Protein AF-A0A249PN76-F1 (afdb_monomer_lite)

Organism: NCBI:txid716928

InterPro domains:
  IPR006638 Elp3/MiaA/NifB-like, radical SAM core domain [SM00729] (1-178)
  IPR007197 Radical SAM [PF04055] (8-128)
  IPR007197 Radical SAM [PS51918] (1-186)
  IPR023404 Radical SAM, alpha/beta horseshoe [G3DSA:3.80.30.20] (16-183)
  IPR034505 Anaerobic coproporphyrinogen-III oxidase [PTHR13932] (6-176)
  IPR058240 Radical SAM superfamily [SSF102114] (9-191)

Radius of gyration: 18.2 Å; chains: 1; bounding box: 42×32×56 Å

Structure (mmCIF, N/CA/C/O backbone):
data_AF-A0A249PN76-F1
#
_entry.id   AF-A0A249PN76-F1
#
loop_
_atom_site.group_PDB
_atom_site.id
_atom_site.type_symbol
_atom_site.label_atom_id
_atom_site.label_alt_id
_atom_site.label_comp_id
_atom_site.label_asym_id
_atom_site.label_entity_id
_atom_site.label_seq_id
_atom_site.pdbx_PDB_ins_code
_atom_site.Cartn_x
_atom_site.Cartn_y
_atom_site.Cartn_z
_atom_site.occupancy
_atom_site.B_iso_or_equiv
_atom_site.auth_seq_id
_atom_site.auth_comp_id
_atom_site.auth_asym_id
_atom_site.auth_atom_id
_atom_site.pdbx_PDB_model_num
ATOM 1 N N . MET A 1 1 ? -2.459 -4.929 29.821 1.00 73.31 1 MET A N 1
ATOM 2 C CA . MET A 1 1 ? -2.558 -3.842 28.816 1.00 73.31 1 MET A CA 1
ATOM 3 C C . MET A 1 1 ? -2.358 -2.500 29.501 1.00 73.31 1 MET A C 1
ATOM 5 O O . MET A 1 1 ? -2.777 -2.380 30.644 1.00 73.31 1 MET A O 1
ATOM 9 N N . VAL A 1 2 ? -1.776 -1.503 28.820 1.00 83.81 2 VAL A N 1
ATOM 10 C CA . VAL A 1 2 ? -1.606 -0.135 29.366 1.00 83.81 2 VAL A CA 1
ATOM 11 C C . VAL A 1 2 ? -2.945 0.474 29.790 1.00 83.81 2 VAL A C 1
ATOM 13 O O . VAL A 1 2 ? -3.029 1.073 30.853 1.00 83.81 2 VAL A O 1
ATOM 16 N N . ALA A 1 3 ? -4.011 0.228 29.024 1.00 86.50 3 ALA A N 1
ATOM 17 C CA . ALA A 1 3 ? -5.369 0.652 29.363 1.00 86.50 3 ALA A CA 1
ATOM 18 C C . ALA A 1 3 ? -5.837 0.199 30.760 1.00 86.50 3 ALA A C 1
ATOM 20 O O . ALA A 1 3 ? -6.487 0.961 31.460 1.00 86.50 3 ALA A O 1
ATOM 21 N N . ALA A 1 4 ? -5.456 -1.008 31.196 1.00 87.62 4 ALA A N 1
ATOM 22 C CA . ALA A 1 4 ? -5.834 -1.536 32.510 1.00 87.62 4 ALA A CA 1
ATOM 23 C C . ALA A 1 4 ? -5.085 -0.865 33.677 1.00 87.62 4 ALA A C 1
ATOM 25 O O . ALA A 1 4 ? -5.449 -1.060 34.829 1.00 87.62 4 ALA A O 1
ATOM 26 N N . GLN A 1 5 ? -4.020 -0.115 33.380 1.00 90.19 5 GLN A N 1
ATOM 27 C CA . GLN A 1 5 ? -3.245 0.650 34.360 1.00 90.19 5 GLN A CA 1
ATOM 28 C C . GLN A 1 5 ? -3.686 2.121 34.412 1.00 90.19 5 GLN A C 1
ATOM 30 O O . GLN A 1 5 ? -3.197 2.881 35.244 1.00 90.19 5 GLN A O 1
ATOM 35 N N . ALA A 1 6 ? -4.580 2.543 33.512 1.00 87.06 6 ALA A N 1
ATOM 36 C CA . ALA A 1 6 ? -5.069 3.909 33.465 1.00 87.06 6 ALA A CA 1
ATOM 37 C C . ALA A 1 6 ? -6.282 4.072 34.403 1.00 87.06 6 ALA A C 1
ATOM 39 O O . ALA A 1 6 ? -7.205 3.261 34.350 1.00 87.06 6 ALA A O 1
ATOM 40 N N . PRO A 1 7 ? -6.335 5.137 35.224 1.00 85.19 7 PRO A N 1
ATOM 41 C CA . PRO A 1 7 ? -7.462 5.392 36.129 1.00 85.19 7 PRO A CA 1
ATOM 42 C C . PRO A 1 7 ? -8.755 5.787 35.395 1.00 85.19 7 PRO A C 1
ATOM 44 O O . PRO A 1 7 ? -9.827 5.802 35.991 1.00 85.19 7 PRO A O 1
ATOM 47 N N . GLN A 1 8 ? -8.661 6.116 34.106 1.00 85.88 8 GLN A N 1
ATOM 48 C CA . GLN A 1 8 ? -9.777 6.466 33.233 1.00 85.88 8 GLN A CA 1
ATOM 49 C C . GLN A 1 8 ? -9.523 5.937 31.819 1.00 85.88 8 GLN A C 1
ATOM 51 O O . GLN A 1 8 ? -8.370 5.736 31.426 1.00 85.88 8 GLN A O 1
ATOM 56 N N . ALA A 1 9 ? -10.594 5.748 31.044 1.00 83.50 9 ALA A N 1
ATOM 57 C CA . ALA A 1 9 ? -10.490 5.303 29.658 1.00 83.50 9 ALA A CA 1
ATOM 58 C C . ALA A 1 9 ? -9.636 6.284 28.841 1.00 83.50 9 ALA A C 1
ATOM 60 O O . ALA A 1 9 ? -9.916 7.483 28.784 1.00 83.50 9 ALA A O 1
ATOM 61 N N . LEU A 1 10 ? -8.589 5.765 28.202 1.00 89.19 10 LEU A N 1
ATOM 62 C CA . LEU A 1 10 ? -7.685 6.576 27.397 1.00 89.19 10 LEU A CA 1
ATOM 63 C C . LEU A 1 10 ? -8.370 6.934 26.066 1.00 89.19 10 LEU A C 1
ATOM 65 O O . LEU A 1 10 ? -8.811 6.022 25.355 1.00 89.19 10 LEU A O 1
ATOM 69 N N . PRO A 1 11 ? -8.482 8.227 25.716 1.00 89.88 11 PRO A N 1
ATOM 70 C CA . PRO A 1 11 ? -9.068 8.636 24.449 1.00 89.88 11 PRO A CA 1
ATOM 71 C C . PRO A 1 11 ? -8.151 8.245 23.289 1.00 89.88 11 PRO A C 1
ATOM 73 O O . PRO A 1 11 ? -6.953 8.526 23.309 1.00 89.88 11 PRO A O 1
ATOM 76 N N . VAL A 1 12 ? -8.733 7.635 22.259 1.00 90.44 12 VAL A N 1
ATOM 77 C CA . VAL A 1 12 ? -8.048 7.300 21.007 1.00 90.44 12 VAL A CA 1
ATOM 78 C C . VAL A 1 12 ? -8.784 7.981 19.863 1.00 90.44 12 VAL A C 1
ATOM 80 O O . VAL A 1 12 ? -9.966 7.723 19.615 1.00 90.44 12 VAL A O 1
ATOM 83 N N . SER A 1 13 ? -8.086 8.889 19.178 1.00 89.19 13 SER A N 1
ATOM 84 C CA . SER A 1 13 ? -8.628 9.572 18.005 1.00 89.19 13 SER A CA 1
ATOM 85 C C . SER A 1 13 ? -8.569 8.671 16.777 1.00 89.19 13 SER A C 1
ATOM 87 O O . SER A 1 13 ? -9.588 8.479 16.118 1.00 89.19 13 SER A O 1
ATOM 89 N N . ASP A 1 14 ? -7.408 8.072 16.514 1.00 90.69 14 ASP A N 1
ATOM 90 C CA . ASP A 1 14 ? -7.139 7.372 15.265 1.00 90.69 14 ASP A CA 1
ATOM 91 C C . ASP A 1 14 ? -6.434 6.040 15.515 1.00 90.69 14 ASP A C 1
ATOM 93 O O . ASP A 1 14 ? -5.497 5.946 16.312 1.00 90.69 14 ASP A O 1
ATOM 97 N N . VAL A 1 15 ? -6.867 5.014 14.791 1.00 92.50 15 VAL A N 1
ATOM 98 C CA . VAL A 1 15 ? -6.254 3.687 14.779 1.00 92.50 15 VAL A CA 1
ATOM 99 C C . VAL A 1 15 ? -5.801 3.381 13.364 1.00 92.50 15 VAL A C 1
ATOM 101 O O . VAL A 1 15 ? -6.576 3.495 12.419 1.00 92.50 15 VAL A O 1
ATOM 104 N N . HIS A 1 16 ? -4.540 2.984 13.226 1.00 92.88 16 HIS A N 1
ATOM 105 C CA . HIS A 1 16 ? -3.949 2.623 11.946 1.00 92.88 16 HIS A CA 1
ATOM 106 C C . HIS A 1 16 ? -3.409 1.201 12.031 1.00 92.88 16 HIS A C 1
ATOM 108 O O . HIS A 1 16 ? -2.515 0.914 12.829 1.00 92.88 16 HIS A O 1
ATOM 114 N N . PHE A 1 17 ? -3.944 0.321 11.195 1.00 94.06 17 PHE A N 1
ATOM 115 C CA . PHE A 1 17 ? -3.409 -1.013 10.974 1.00 94.06 17 PHE A CA 1
ATOM 116 C C . PHE A 1 17 ? -2.533 -0.971 9.720 1.00 94.06 17 PHE A C 1
ATOM 118 O O . PHE A 1 17 ? -3.060 -0.847 8.616 1.00 94.06 17 PHE A O 1
ATOM 125 N N . GLY A 1 18 ? -1.209 -1.061 9.884 1.00 87.88 18 GLY A N 1
ATOM 126 C CA . GLY A 1 18 ? -0.256 -0.971 8.772 1.00 87.88 18 GLY A CA 1
ATOM 127 C C . GLY A 1 18 ? 1.074 -1.695 9.003 1.00 87.88 18 GLY A C 1
ATOM 128 O O . GLY A 1 18 ? 1.245 -2.404 9.997 1.00 87.88 18 GLY A O 1
ATOM 129 N N . GLY A 1 19 ? 2.014 -1.517 8.069 1.00 73.94 19 GLY A N 1
ATOM 130 C CA . GLY A 1 19 ? 3.400 -2.009 8.101 1.00 73.94 19 GLY A CA 1
ATOM 131 C C . GLY A 1 19 ? 3.648 -3.325 7.348 1.00 73.94 19 GLY A C 1
ATOM 132 O O . GLY A 1 19 ? 4.751 -3.542 6.850 1.00 73.94 19 GLY A O 1
ATOM 133 N N . GLY A 1 20 ? 2.637 -4.189 7.238 1.00 71.75 20 GLY A N 1
ATOM 134 C CA . GLY A 1 20 ? 2.674 -5.465 6.511 1.00 71.75 20 GLY A CA 1
ATOM 135 C C . GLY A 1 20 ? 1.360 -5.701 5.768 1.00 71.75 20 GLY A C 1
ATOM 136 O O . GLY A 1 20 ? 0.871 -4.815 5.080 1.00 71.75 20 GLY A O 1
ATOM 137 N N . THR A 1 21 ? 0.746 -6.872 5.945 1.00 84.44 21 THR A N 1
ATOM 138 C CA . THR A 1 21 ? -0.621 -7.130 5.467 1.00 84.44 21 THR A CA 1
ATOM 139 C C . THR A 1 21 ? -1.539 -7.370 6.663 1.00 84.44 21 THR A C 1
ATOM 141 O O . THR A 1 21 ? -1.761 -8.523 7.024 1.00 84.44 21 THR A O 1
ATOM 144 N N . PRO A 1 22 ? -2.079 -6.318 7.315 1.00 89.69 22 PRO A N 1
ATOM 145 C CA . PRO A 1 22 ? -3.018 -6.485 8.429 1.00 89.69 22 PRO A CA 1
ATOM 146 C C . PRO A 1 22 ? -4.206 -7.381 8.078 1.00 89.69 22 PRO A C 1
ATOM 148 O O . PRO A 1 22 ? -4.705 -8.121 8.914 1.00 89.69 22 PRO A O 1
ATOM 151 N N . THR A 1 23 ? -4.609 -7.354 6.811 1.00 91.44 23 THR A N 1
ATOM 152 C CA . THR A 1 23 ? -5.701 -8.149 6.245 1.00 91.44 23 THR A CA 1
ATOM 153 C C . THR A 1 23 ? -5.364 -9.626 6.000 1.00 91.44 23 THR A C 1
ATOM 155 O O . THR A 1 23 ? -6.175 -10.328 5.408 1.00 91.44 23 THR A O 1
ATOM 158 N N . ILE A 1 24 ? -4.201 -10.121 6.446 1.00 91.88 24 ILE A N 1
ATOM 159 C CA . ILE A 1 24 ? -3.845 -11.550 6.370 1.00 91.88 24 ILE A CA 1
ATOM 160 C C . ILE A 1 24 ? -4.476 -12.378 7.495 1.00 91.88 24 ILE A C 1
ATOM 162 O O . ILE A 1 24 ? -4.579 -13.598 7.379 1.00 91.88 24 ILE A O 1
ATOM 166 N N . ILE A 1 25 ? -4.852 -11.731 8.602 1.00 94.56 25 ILE A N 1
ATOM 167 C CA . ILE A 1 25 ? -5.531 -12.410 9.707 1.00 94.56 25 ILE A CA 1
ATOM 168 C C . ILE A 1 25 ? -6.934 -12.829 9.274 1.00 94.56 25 ILE A C 1
ATOM 170 O O . ILE A 1 25 ? -7.457 -12.338 8.273 1.00 94.56 25 ILE A O 1
ATOM 174 N N . LYS A 1 26 ? -7.565 -13.733 10.022 1.00 97.25 26 LYS A N 1
ATOM 175 C CA . LYS A 1 26 ? -8.928 -14.142 9.689 1.00 97.25 26 LYS A CA 1
ATOM 176 C C . LYS A 1 26 ? -9.925 -13.013 9.986 1.00 97.25 26 LYS A C 1
ATOM 178 O O . LYS A 1 26 ? -9.693 -12.242 10.922 1.00 97.25 26 LYS A O 1
ATOM 183 N N . PRO A 1 27 ? -11.035 -12.906 9.235 1.00 98.00 27 PRO A N 1
ATOM 184 C CA . PRO A 1 27 ? -12.062 -11.892 9.478 1.00 98.00 27 PRO A CA 1
ATOM 185 C C . PRO A 1 27 ? -12.563 -11.873 10.933 1.00 98.00 27 PRO A C 1
ATOM 187 O O . PRO A 1 27 ? -12.679 -10.807 11.537 1.00 98.00 27 PRO A O 1
ATOM 190 N N . GLU A 1 28 ? -12.784 -13.044 11.536 1.00 98.06 28 GLU A N 1
ATOM 191 C CA . GLU A 1 28 ? -13.212 -13.181 12.931 1.00 98.06 28 GLU A CA 1
ATOM 192 C C . GLU A 1 28 ? -12.157 -12.693 13.936 1.00 98.06 28 GLU A C 1
ATOM 194 O O . GLU A 1 28 ? -12.507 -12.071 14.941 1.00 98.06 28 GLU A O 1
ATOM 199 N N . ASP A 1 29 ? -10.871 -12.894 13.640 1.00 98.00 29 ASP A N 1
ATOM 200 C CA . ASP A 1 29 ? -9.770 -12.425 14.485 1.00 98.00 29 ASP A CA 1
ATOM 201 C C . ASP A 1 29 ? -9.653 -10.895 14.425 1.00 98.00 29 ASP A C 1
ATOM 203 O O . ASP A 1 29 ? -9.384 -10.248 15.441 1.00 98.00 29 ASP A O 1
ATOM 207 N N . PHE A 1 30 ? -9.898 -10.294 13.253 1.00 97.56 30 PHE A N 1
ATOM 208 C CA . PHE A 1 30 ? -9.933 -8.838 13.102 1.00 97.56 30 PHE A CA 1
ATOM 209 C C . PHE A 1 30 ? -11.060 -8.214 13.932 1.00 97.56 30 PHE A C 1
ATOM 211 O O . PHE A 1 30 ? -10.831 -7.244 14.657 1.00 97.56 30 PHE A O 1
ATOM 218 N N . LEU A 1 31 ? -12.260 -8.797 13.887 1.00 97.69 31 LEU A N 1
ATOM 219 C CA . LEU A 1 31 ? -13.392 -8.344 14.698 1.00 97.69 31 LEU A CA 1
ATOM 220 C C . LEU A 1 31 ? -13.112 -8.496 16.196 1.00 97.69 31 LEU A C 1
ATOM 222 O O . LEU A 1 31 ? -13.297 -7.544 16.955 1.00 97.69 31 LEU A O 1
ATOM 226 N N . ALA A 1 32 ? -12.579 -9.645 16.619 1.00 97.81 32 ALA A N 1
ATOM 227 C CA . ALA A 1 32 ? -12.214 -9.880 18.014 1.00 97.81 32 ALA A CA 1
ATOM 228 C C . ALA A 1 32 ? -11.164 -8.873 18.519 1.00 97.81 32 ALA A C 1
ATOM 230 O O . ALA A 1 32 ? -11.251 -8.389 19.654 1.00 97.81 32 ALA A O 1
ATOM 231 N N . LEU A 1 33 ? -10.189 -8.521 17.675 1.00 95.69 33 LEU A N 1
ATOM 232 C CA . LEU A 1 33 ? -9.196 -7.492 17.973 1.00 95.69 33 LEU A CA 1
ATOM 233 C C . LEU A 1 33 ? -9.844 -6.112 18.122 1.00 95.69 33 LEU A C 1
ATOM 235 O O . LEU A 1 33 ? -9.568 -5.407 19.093 1.00 95.69 33 LEU A O 1
ATOM 239 N N . MET A 1 34 ? -10.729 -5.733 17.203 1.00 95.06 34 MET A N 1
ATOM 240 C CA . MET A 1 34 ? -11.446 -4.459 17.267 1.00 95.06 34 MET A CA 1
ATOM 241 C C . MET A 1 34 ? -12.312 -4.345 18.521 1.00 95.06 34 MET A C 1
ATOM 243 O O . MET A 1 34 ? -12.294 -3.308 19.188 1.00 95.06 34 MET A O 1
ATOM 247 N N . ASP A 1 35 ? -12.992 -5.420 18.906 1.00 94.81 35 ASP A N 1
ATOM 248 C CA . ASP A 1 35 ? -13.765 -5.485 20.144 1.00 94.81 35 ASP A CA 1
ATOM 249 C C . ASP A 1 35 ? -12.885 -5.334 21.386 1.00 94.81 35 ASP A C 1
ATOM 251 O O . ASP A 1 35 ? -13.231 -4.608 22.322 1.00 94.81 35 ASP A O 1
ATOM 255 N N . LEU A 1 36 ? -11.721 -5.990 21.408 1.00 93.56 36 LEU A N 1
ATOM 256 C CA . LEU A 1 36 ? -10.756 -5.838 22.495 1.00 93.56 36 LEU A CA 1
ATOM 257 C C . LEU A 1 36 ? -10.287 -4.386 22.621 1.00 93.56 36 LEU A C 1
ATOM 259 O O . LEU A 1 36 ? -10.218 -3.858 23.736 1.00 93.56 36 LEU A O 1
ATOM 263 N N . LEU A 1 37 ? -9.982 -3.733 21.499 1.00 92.06 37 LEU A N 1
ATOM 264 C CA . LEU A 1 37 ? -9.550 -2.341 21.500 1.00 92.06 37 LEU A CA 1
ATOM 265 C C . LEU A 1 37 ? -10.674 -1.412 21.976 1.00 92.06 37 LEU A C 1
ATOM 267 O O . LEU A 1 37 ? -10.431 -0.594 22.863 1.00 92.06 37 LEU A O 1
ATOM 271 N N . ARG A 1 38 ? -11.905 -1.573 21.478 1.00 90.94 38 ARG A N 1
ATOM 272 C CA . ARG A 1 38 ? -13.069 -0.770 21.900 1.00 90.94 38 ARG A CA 1
ATOM 273 C C . ARG A 1 38 ? -13.398 -0.924 23.385 1.00 90.94 38 ARG A C 1
ATOM 275 O O . ARG A 1 38 ? -13.800 0.044 24.018 1.00 90.94 38 ARG A O 1
ATOM 282 N N . ARG A 1 39 ? -13.192 -2.112 23.967 1.00 90.88 39 ARG A N 1
ATOM 283 C CA . ARG A 1 39 ? -13.333 -2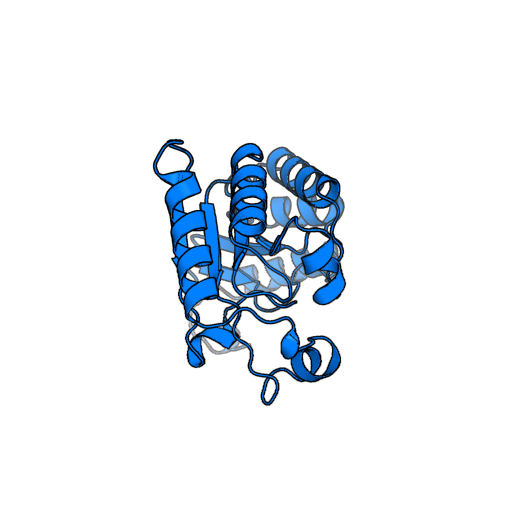.325 25.421 1.00 90.88 39 ARG A CA 1
ATOM 284 C C . ARG A 1 39 ? -12.219 -1.672 26.238 1.00 90.88 39 ARG A C 1
ATOM 286 O O . ARG A 1 39 ? -12.410 -1.399 27.417 1.00 90.88 39 ARG A O 1
ATOM 293 N N . SER A 1 40 ? -11.056 -1.458 25.630 1.00 91.19 40 SER A N 1
ATOM 294 C CA . SER A 1 40 ? -9.859 -0.969 26.318 1.00 91.19 40 SER A CA 1
ATOM 295 C C . SER A 1 40 ? -9.666 0.546 26.202 1.00 91.19 40 SER A C 1
ATOM 297 O O . SER A 1 40 ? -8.988 1.138 27.037 1.00 91.19 40 SER A O 1
ATOM 299 N N . PHE A 1 41 ? -10.229 1.188 25.179 1.00 90.75 41 PHE A N 1
ATOM 300 C CA . PHE A 1 41 ? -9.995 2.600 24.874 1.00 90.75 41 PHE A CA 1
ATOM 301 C C . PHE A 1 41 ? -11.290 3.324 24.497 1.00 90.75 41 PHE A C 1
ATOM 303 O O . PHE A 1 41 ? -12.220 2.727 23.962 1.00 90.75 41 PHE A O 1
ATOM 310 N N . ALA A 1 42 ? -11.335 4.640 24.710 1.00 88.38 42 ALA A N 1
ATOM 311 C CA . ALA A 1 42 ? -12.448 5.477 24.269 1.00 88.38 42 ALA A CA 1
ATOM 312 C C . ALA A 1 42 ? -12.236 5.931 22.809 1.00 88.38 42 ALA A C 1
ATOM 314 O O . ALA A 1 42 ? -11.599 6.956 22.554 1.00 88.38 42 ALA A O 1
ATOM 315 N N . PHE A 1 43 ? -12.760 5.153 21.857 1.00 84.31 43 PHE A N 1
ATOM 316 C CA . PHE A 1 43 ? -12.681 5.398 20.409 1.00 84.31 43 PHE A CA 1
ATOM 317 C C . PHE A 1 43 ? -13.553 6.579 19.986 1.00 84.31 43 PHE A C 1
ATOM 319 O O . PHE A 1 43 ? -14.711 6.652 20.400 1.00 84.31 43 PHE A O 1
ATOM 326 N N . ARG A 1 44 ? -13.040 7.489 19.142 1.00 66.88 44 ARG A N 1
ATOM 327 C CA . ARG A 1 44 ? -13.869 8.611 18.664 1.00 66.88 44 ARG A CA 1
ATOM 328 C C . ARG A 1 44 ? -13.790 9.027 17.199 1.00 66.88 44 ARG A C 1
ATOM 330 O O . ARG A 1 44 ? -14.678 9.794 16.837 1.00 66.88 44 ARG A O 1
ATOM 337 N N . LYS A 1 45 ? -12.814 8.637 16.362 1.00 73.69 45 LYS A N 1
ATOM 338 C CA . LYS A 1 45 ? -12.753 9.249 15.011 1.00 73.69 45 LYS A CA 1
ATOM 339 C C . LYS A 1 45 ? -12.477 8.327 13.828 1.00 73.69 45 LYS A C 1
ATOM 341 O O . LYS A 1 45 ? -13.334 8.266 12.952 1.00 73.69 45 LYS A O 1
ATOM 346 N N . THR A 1 46 ? -11.332 7.656 13.752 1.00 88.75 46 THR A N 1
ATOM 347 C CA . THR A 1 46 ? -10.904 7.086 12.459 1.00 88.75 46 THR A CA 1
ATOM 348 C C . THR A 1 46 ? -10.234 5.732 12.623 1.00 88.75 46 THR A C 1
ATOM 350 O O . THR A 1 46 ? -9.347 5.581 13.462 1.00 88.75 46 THR A O 1
ATOM 353 N N . ILE A 1 47 ? -10.606 4.762 11.788 1.00 93.94 47 ILE A N 1
ATOM 354 C CA . ILE A 1 47 ? -9.900 3.483 11.673 1.00 93.94 47 ILE A CA 1
ATOM 355 C C . ILE A 1 47 ? -9.436 3.344 10.226 1.00 93.94 47 ILE A C 1
ATOM 357 O O . ILE A 1 47 ? -10.251 3.325 9.303 1.00 93.94 47 ILE A O 1
ATOM 361 N N . ALA A 1 48 ? -8.124 3.255 10.038 1.00 94.62 48 ALA A N 1
ATOM 362 C CA . ALA A 1 48 ? -7.490 3.087 8.742 1.00 94.62 48 ALA A CA 1
ATOM 363 C C . ALA A 1 48 ? -6.778 1.733 8.656 1.00 94.62 48 ALA A C 1
ATOM 365 O O . ALA A 1 48 ? -6.102 1.322 9.602 1.00 94.62 48 ALA A O 1
ATOM 366 N N . VAL A 1 49 ? -6.918 1.050 7.519 1.00 96.31 49 VAL A N 1
ATOM 367 C CA . VAL A 1 49 ? -6.343 -0.289 7.307 1.00 96.31 49 VAL A CA 1
ATOM 368 C C . VAL A 1 49 ? -5.599 -0.369 5.972 1.00 96.31 49 VAL A C 1
ATOM 370 O O . VAL A 1 49 ? -6.137 -0.005 4.926 1.00 96.31 49 VAL A O 1
ATOM 373 N N . GLU A 1 50 ? -4.370 -0.882 5.998 1.00 95.88 50 GLU A N 1
ATOM 374 C CA . GLU A 1 50 ? -3.629 -1.282 4.797 1.00 95.88 50 GLU A CA 1
ATOM 375 C C . GLU A 1 50 ? -4.125 -2.639 4.262 1.00 95.88 50 GLU A C 1
ATOM 377 O O . GLU A 1 50 ? -4.316 -3.609 5.005 1.00 95.88 50 GLU A O 1
ATOM 382 N N . ILE A 1 51 ? -4.326 -2.720 2.948 1.00 95.69 51 ILE A N 1
ATOM 383 C CA . ILE A 1 51 ? -4.883 -3.875 2.244 1.00 95.69 51 ILE A CA 1
ATOM 384 C C . ILE A 1 51 ? -3.893 -4.374 1.197 1.00 95.69 51 ILE A C 1
ATOM 386 O O . ILE A 1 51 ? -3.436 -3.616 0.342 1.00 95.69 51 ILE A O 1
ATOM 390 N N . GLU A 1 52 ? -3.634 -5.680 1.224 1.00 94.31 52 GLU A N 1
ATOM 391 C CA . GLU A 1 52 ? -2.966 -6.417 0.152 1.00 94.31 52 GLU A CA 1
ATOM 392 C C . GLU A 1 52 ? -4.022 -6.959 -0.820 1.00 94.31 52 GLU A C 1
ATOM 394 O O . GLU A 1 52 ? -4.722 -7.919 -0.483 1.00 94.31 52 GLU A O 1
ATOM 399 N N . PRO A 1 53 ? -4.161 -6.401 -2.035 1.00 94.31 53 PRO A N 1
ATOM 400 C CA . PRO A 1 53 ? -5.217 -6.823 -2.951 1.00 94.31 53 PRO A CA 1
ATOM 401 C C . PRO A 1 53 ? -5.094 -8.287 -3.386 1.00 94.31 53 PRO A C 1
ATOM 403 O O . PRO A 1 53 ? -6.095 -8.892 -3.765 1.00 94.31 53 PRO A O 1
ATOM 406 N N . ARG A 1 54 ? -3.891 -8.879 -3.349 1.00 93.56 54 ARG A N 1
ATOM 407 C CA . ARG A 1 54 ? -3.675 -10.266 -3.794 1.00 93.56 54 ARG A CA 1
ATOM 408 C C . ARG A 1 54 ? -4.384 -11.302 -2.925 1.00 93.56 54 ARG A C 1
ATOM 410 O O . ARG A 1 54 ? -4.758 -12.351 -3.445 1.00 93.56 54 ARG A O 1
ATOM 417 N N . THR A 1 55 ? -4.547 -11.013 -1.638 1.00 93.25 55 THR A N 1
ATOM 418 C CA . THR A 1 55 ? -5.108 -11.936 -0.638 1.00 93.25 55 THR A CA 1
ATOM 419 C C . THR A 1 55 ? -6.402 -11.419 -0.017 1.00 93.25 55 THR A C 1
ATOM 421 O O . THR A 1 55 ? -6.935 -12.052 0.887 1.00 93.25 55 THR A O 1
ATOM 424 N N . PHE A 1 56 ? -6.906 -10.269 -0.469 1.00 96.25 56 PHE A N 1
ATOM 425 C CA . PHE A 1 56 ? -8.109 -9.660 0.082 1.00 96.25 56 PHE A CA 1
ATOM 426 C C . PHE A 1 56 ? -9.373 -10.384 -0.389 1.00 96.25 56 PHE A C 1
ATOM 428 O O . PHE A 1 56 ? -9.565 -10.601 -1.587 1.00 96.25 56 PHE A O 1
ATOM 435 N N . THR A 1 57 ? -10.248 -10.731 0.554 1.00 96.31 57 THR A N 1
ATOM 436 C CA . THR A 1 57 ? -11.478 -11.486 0.289 1.00 96.31 57 THR A CA 1
ATOM 437 C C . THR A 1 57 ? -12.729 -10.660 0.588 1.00 96.31 57 THR A C 1
ATOM 439 O O . THR A 1 57 ? -12.666 -9.609 1.233 1.00 96.31 57 THR A O 1
ATOM 442 N N . ALA A 1 58 ? -13.885 -11.127 0.111 1.00 97.00 58 ALA A N 1
ATOM 443 C CA . ALA A 1 58 ? -15.167 -10.483 0.393 1.00 97.00 58 ALA A CA 1
ATOM 444 C C . ALA A 1 58 ? -15.537 -10.566 1.884 1.00 97.00 58 ALA A C 1
ATOM 446 O O . ALA A 1 58 ? -16.057 -9.599 2.432 1.00 97.00 58 ALA A O 1
ATOM 447 N N . GLU A 1 59 ? -15.206 -11.673 2.548 1.00 97.88 59 GLU A N 1
ATOM 448 C CA . GLU A 1 59 ? -15.439 -11.890 3.979 1.00 97.88 59 GLU A CA 1
ATOM 449 C C . GLU A 1 59 ? -14.608 -10.919 4.821 1.00 97.88 59 GLU A C 1
ATOM 451 O O . GLU A 1 59 ? -15.109 -10.335 5.781 1.00 97.88 59 GLU A O 1
ATOM 456 N N . MET A 1 60 ? -13.347 -10.681 4.433 1.00 97.94 60 MET A N 1
ATOM 457 C CA . MET A 1 60 ? -12.539 -9.653 5.085 1.00 97.94 60 MET A CA 1
ATOM 458 C C . MET A 1 60 ? -13.149 -8.263 4.867 1.00 97.94 60 MET A C 1
ATOM 460 O O . MET A 1 60 ? -13.222 -7.489 5.814 1.00 97.94 60 MET A O 1
ATOM 464 N N . ALA A 1 61 ? -13.649 -7.942 3.667 1.00 97.94 61 ALA A N 1
ATOM 465 C CA . ALA A 1 61 ? -14.333 -6.667 3.431 1.00 97.94 61 ALA A CA 1
ATOM 466 C C . ALA A 1 61 ? -15.550 -6.473 4.354 1.00 97.94 61 ALA A C 1
ATOM 468 O O . ALA A 1 61 ? -15.733 -5.389 4.906 1.00 97.94 61 ALA A O 1
ATOM 469 N N . GLU A 1 62 ? -16.345 -7.521 4.568 1.00 98.12 62 GLU A N 1
ATOM 470 C CA . GLU A 1 62 ? -17.488 -7.494 5.487 1.00 98.12 62 GLU A CA 1
ATOM 471 C C . GLU A 1 62 ? -17.055 -7.282 6.940 1.00 98.12 62 GLU A C 1
ATOM 473 O O . GLU A 1 62 ? -17.653 -6.460 7.635 1.00 98.12 62 GLU A O 1
ATOM 478 N N . ALA A 1 63 ? -15.966 -7.921 7.377 1.00 98.06 63 ALA A N 1
ATOM 479 C CA . ALA A 1 63 ? -15.385 -7.661 8.691 1.00 98.06 63 ALA A CA 1
ATOM 480 C C . ALA A 1 63 ? -14.883 -6.216 8.840 1.00 98.06 63 ALA A C 1
ATOM 482 O O . ALA A 1 63 ? -15.120 -5.600 9.878 1.00 98.06 63 ALA A O 1
ATOM 483 N N . LEU A 1 64 ? -14.247 -5.634 7.815 1.00 97.62 64 LEU A N 1
ATOM 484 C CA . LEU A 1 64 ? -13.848 -4.220 7.844 1.00 97.62 64 LEU A CA 1
ATOM 485 C C . LEU A 1 64 ? -15.070 -3.293 7.963 1.00 97.62 64 LEU A C 1
ATOM 487 O O . LEU A 1 64 ? -15.031 -2.326 8.725 1.00 97.62 64 LEU A O 1
ATOM 491 N N . GLY A 1 65 ? -16.159 -3.602 7.253 1.00 96.88 65 GLY A N 1
ATOM 492 C CA . GLY A 1 65 ? -17.422 -2.868 7.351 1.00 96.88 65 GLY A CA 1
ATOM 493 C C . GLY A 1 65 ? -18.046 -2.953 8.745 1.00 96.88 65 GLY A C 1
ATOM 494 O O . GLY A 1 65 ? -18.357 -1.926 9.343 1.00 96.88 65 GLY A O 1
ATOM 495 N N . ALA A 1 66 ? -18.158 -4.160 9.307 1.00 96.31 66 ALA A N 1
ATOM 496 C CA . ALA A 1 66 ? -18.678 -4.380 10.661 1.00 96.31 66 ALA A CA 1
ATOM 497 C C . ALA A 1 66 ? -17.791 -3.749 11.750 1.00 96.31 66 ALA A C 1
ATOM 499 O O . ALA A 1 66 ? -18.274 -3.329 12.800 1.00 96.31 66 ALA A O 1
ATOM 500 N N . ALA A 1 67 ? -16.491 -3.635 11.490 1.00 95.00 67 ALA A N 1
ATOM 501 C CA . ALA A 1 67 ? -15.553 -2.924 12.343 1.00 95.00 67 ALA A CA 1
ATOM 502 C C . ALA A 1 67 ? -15.599 -1.396 12.187 1.00 95.00 67 ALA A C 1
ATOM 504 O O . ALA A 1 67 ? -14.856 -0.721 12.899 1.00 95.00 67 ALA A O 1
ATOM 505 N N . GLU A 1 68 ? -16.456 -0.845 11.324 1.00 94.25 68 GLU A N 1
ATOM 506 C CA . GLU A 1 68 ? -16.574 0.595 11.051 1.00 94.25 68 GLU A CA 1
ATOM 507 C C . GLU A 1 68 ? -15.256 1.220 10.562 1.00 94.25 68 GLU A C 1
ATOM 509 O O . GLU A 1 68 ? -14.910 2.355 10.903 1.00 94.25 68 GLU A O 1
ATOM 514 N N . VAL A 1 69 ? -14.490 0.472 9.760 1.00 95.62 69 VAL A N 1
ATOM 515 C CA . VAL A 1 69 ? -13.288 1.002 9.108 1.00 95.62 69 VAL A CA 1
ATOM 516 C C . VAL A 1 69 ? -13.686 2.160 8.200 1.00 95.62 69 VAL A C 1
ATOM 518 O O . VAL A 1 69 ? -14.565 2.033 7.353 1.00 95.62 69 VAL A O 1
ATOM 521 N N . SER A 1 70 ? -13.037 3.308 8.372 1.00 93.31 70 SER A N 1
ATOM 522 C CA . SER A 1 70 ? -13.416 4.545 7.688 1.00 93.31 70 SER A CA 1
ATOM 523 C C . SER A 1 70 ? -12.618 4.789 6.411 1.00 93.31 70 SER A C 1
ATOM 525 O O . SER A 1 70 ? -13.116 5.443 5.492 1.00 93.31 70 SER A O 1
ATOM 527 N N . HIS A 1 71 ? -11.378 4.295 6.349 1.00 92.94 71 HIS A N 1
ATOM 528 C CA . HIS A 1 71 ? -10.478 4.476 5.210 1.00 92.94 71 HIS A CA 1
ATOM 529 C C . HIS A 1 71 ? -9.599 3.254 5.016 1.00 92.94 71 HIS A C 1
ATOM 531 O O . HIS A 1 71 ? -9.213 2.585 5.973 1.00 92.94 71 HIS A O 1
ATOM 537 N N . VAL A 1 72 ? -9.203 3.012 3.775 1.00 96.00 72 VAL A N 1
ATOM 538 C CA . VAL A 1 72 ? -8.278 1.925 3.452 1.00 96.00 72 VAL A CA 1
ATOM 539 C C . VAL A 1 72 ? -7.202 2.391 2.487 1.00 96.00 72 VAL A C 1
ATOM 541 O O . VAL A 1 72 ? -7.437 3.298 1.688 1.00 96.00 72 VAL A O 1
ATOM 544 N N . SER A 1 73 ? -6.029 1.765 2.552 1.00 95.44 73 SER A N 1
ATOM 545 C CA . SER A 1 73 ? -4.951 1.963 1.580 1.00 95.44 73 SER A CA 1
ATOM 546 C C . SER A 1 73 ? -4.615 0.647 0.899 1.00 95.44 73 SER A C 1
ATOM 548 O O . SER A 1 73 ? -4.264 -0.317 1.571 1.00 95.44 73 SER A O 1
ATOM 550 N N . LEU A 1 74 ? -4.758 0.576 -0.422 1.00 95.62 74 LEU A N 1
ATOM 551 C CA . LEU A 1 74 ? -4.426 -0.615 -1.198 1.00 95.62 74 LEU A CA 1
ATOM 552 C C . LEU A 1 74 ? -2.978 -0.532 -1.666 1.00 95.62 74 LEU A C 1
ATOM 554 O O . LEU A 1 74 ? -2.612 0.353 -2.448 1.00 95.62 74 LEU A O 1
ATOM 558 N N . GLY A 1 75 ? -2.195 -1.527 -1.262 1.00 94.56 75 GLY A N 1
ATOM 559 C CA . GLY A 1 75 ? -0.856 -1.753 -1.773 1.00 94.56 75 GLY A CA 1
ATOM 560 C C . GLY A 1 75 ? -0.892 -2.240 -3.224 1.00 94.56 75 GLY A C 1
ATOM 561 O O . GLY A 1 75 ? -0.898 -3.442 -3.486 1.00 94.56 75 GLY A O 1
ATOM 562 N N . VAL A 1 76 ? -0.881 -1.313 -4.184 1.00 94.81 76 VAL A N 1
ATOM 563 C CA . VAL A 1 76 ? -0.808 -1.636 -5.618 1.00 94.81 76 VAL A CA 1
ATOM 564 C C . VAL A 1 76 ? 0.635 -1.713 -6.119 1.00 94.81 76 VAL A C 1
ATOM 566 O O . VAL A 1 76 ? 0.984 -2.648 -6.835 1.00 94.81 76 VAL A O 1
ATOM 569 N N . GLN A 1 77 ? 1.471 -0.747 -5.737 1.00 95.00 77 GLN A N 1
ATOM 570 C CA . GLN A 1 77 ? 2.887 -0.564 -6.086 1.00 95.00 77 GLN A CA 1
ATOM 571 C C . GLN A 1 77 ? 3.115 -0.279 -7.572 1.00 95.00 77 GLN A C 1
ATOM 573 O O . GLN A 1 77 ? 3.586 0.802 -7.918 1.00 95.00 77 GLN A O 1
ATOM 578 N N . SER A 1 78 ? 2.769 -1.217 -8.450 1.00 96.31 78 SER A N 1
ATOM 579 C CA . SER A 1 78 ? 2.895 -1.095 -9.901 1.00 96.31 78 SER A CA 1
ATOM 580 C C . SER A 1 78 ? 1.899 -2.014 -10.606 1.00 96.31 78 SER A C 1
ATOM 582 O O . SER A 1 78 ? 1.621 -3.121 -10.143 1.00 96.31 78 SER A O 1
ATOM 584 N N . PHE A 1 79 ? 1.387 -1.580 -11.759 1.00 96.81 79 PHE A N 1
ATOM 585 C CA . PHE A 1 79 ? 0.616 -2.438 -12.665 1.00 96.81 79 PHE A CA 1
ATOM 586 C C . PHE A 1 79 ? 1.472 -3.034 -13.794 1.00 96.81 79 PHE A C 1
ATOM 588 O O . PHE A 1 79 ? 0.952 -3.814 -14.588 1.00 96.81 79 PHE A O 1
ATOM 595 N N . ASP A 1 80 ? 2.759 -2.681 -13.873 1.00 97.50 80 ASP A N 1
ATOM 596 C CA . ASP A 1 80 ? 3.689 -3.196 -14.879 1.00 97.50 80 ASP A CA 1
ATOM 597 C C . ASP A 1 80 ? 4.078 -4.656 -14.565 1.00 97.50 80 ASP A C 1
ATOM 599 O O . ASP A 1 80 ? 4.716 -4.908 -13.535 1.00 97.50 80 ASP A O 1
ATOM 603 N N . PRO A 1 81 ? 3.741 -5.631 -15.433 1.00 96.88 81 PRO A N 1
ATOM 604 C CA . PRO A 1 81 ? 4.057 -7.040 -15.208 1.00 96.88 81 PRO A CA 1
ATOM 605 C C . PRO A 1 81 ? 5.557 -7.337 -15.073 1.00 96.88 81 PRO A C 1
ATOM 607 O O . PRO A 1 81 ? 5.922 -8.270 -14.356 1.00 96.88 81 PRO A O 1
ATOM 610 N N . ILE A 1 82 ? 6.428 -6.568 -15.738 1.00 97.38 82 ILE A N 1
ATOM 611 C CA . ILE A 1 82 ? 7.886 -6.752 -15.666 1.00 97.38 82 ILE A CA 1
ATOM 612 C C . ILE A 1 82 ? 8.367 -6.370 -14.266 1.00 97.38 82 ILE A C 1
ATOM 614 O O . ILE A 1 82 ? 9.033 -7.164 -13.599 1.00 97.38 82 ILE A O 1
ATOM 618 N N . VAL A 1 83 ? 7.945 -5.199 -13.785 1.00 97.06 83 VAL A N 1
ATOM 619 C CA . VAL A 1 83 ? 8.256 -4.707 -12.435 1.00 97.06 83 VAL A CA 1
ATOM 620 C C . VAL A 1 83 ? 7.680 -5.643 -11.369 1.00 97.06 83 VAL A C 1
ATOM 622 O O . VAL A 1 83 ? 8.363 -5.991 -10.405 1.00 97.06 83 VAL A O 1
ATOM 625 N N . GLN A 1 84 ? 6.442 -6.113 -11.544 1.00 96.44 84 GLN A N 1
ATOM 626 C CA . GLN A 1 84 ? 5.816 -7.061 -10.620 1.00 96.44 84 GLN A CA 1
ATOM 627 C C . GLN A 1 84 ? 6.587 -8.381 -10.536 1.00 96.44 84 GLN A C 1
ATOM 629 O O . GLN A 1 84 ? 6.790 -8.908 -9.444 1.00 96.44 84 GLN A O 1
ATOM 634 N N . LYS A 1 85 ? 7.048 -8.915 -11.673 1.00 95.94 85 LYS A N 1
ATOM 635 C CA . LYS A 1 85 ? 7.865 -10.133 -11.695 1.00 95.94 85 LYS A CA 1
ATOM 636 C C . LYS A 1 85 ? 9.206 -9.914 -10.996 1.00 95.94 85 LYS A C 1
ATOM 638 O O . LYS A 1 85 ? 9.592 -10.737 -10.173 1.00 95.94 85 LYS A O 1
ATOM 643 N N . ALA A 1 86 ? 9.877 -8.800 -11.280 1.00 94.75 86 ALA A N 1
ATOM 644 C CA . ALA A 1 86 ? 11.181 -8.469 -10.703 1.00 94.75 86 ALA A CA 1
ATOM 645 C C . ALA A 1 86 ? 11.136 -8.181 -9.194 1.00 94.75 86 ALA A C 1
ATOM 647 O O . ALA A 1 86 ? 12.137 -8.321 -8.504 1.00 94.75 86 ALA A O 1
ATOM 648 N N . THR A 1 87 ? 9.970 -7.808 -8.670 1.00 93.12 87 THR A N 1
ATOM 649 C CA . THR A 1 87 ? 9.743 -7.590 -7.233 1.00 93.12 87 THR A CA 1
ATOM 650 C C . THR A 1 87 ? 9.060 -8.772 -6.543 1.00 93.12 87 THR A C 1
ATOM 652 O O . THR A 1 87 ? 8.721 -8.677 -5.369 1.00 93.12 87 THR A O 1
ATOM 655 N N . ASN A 1 88 ? 8.858 -9.889 -7.254 1.00 92.38 88 ASN A N 1
ATOM 656 C CA . ASN A 1 88 ? 8.137 -11.073 -6.773 1.00 92.38 88 ASN A CA 1
ATOM 657 C C . ASN A 1 88 ? 6.720 -10.760 -6.233 1.00 92.38 88 ASN A C 1
ATOM 659 O O . ASN A 1 88 ? 6.218 -11.386 -5.296 1.00 92.38 88 ASN A O 1
ATOM 663 N N . ARG A 1 89 ? 6.052 -9.782 -6.852 1.00 92.12 89 ARG A N 1
ATOM 664 C CA . ARG A 1 89 ? 4.756 -9.238 -6.436 1.00 92.12 89 ARG A CA 1
ATOM 665 C C . ARG A 1 89 ? 3.751 -9.238 -7.588 1.00 92.12 89 ARG A C 1
ATOM 667 O O . ARG A 1 89 ? 3.219 -8.204 -7.982 1.00 92.12 89 ARG A O 1
ATOM 674 N N . VAL A 1 90 ? 3.474 -10.415 -8.145 1.00 95.00 90 VAL A N 1
ATOM 675 C CA . VAL A 1 90 ? 2.497 -10.549 -9.237 1.00 95.00 90 VAL A CA 1
ATOM 676 C C . VAL A 1 90 ? 1.079 -10.299 -8.718 1.00 95.00 90 VAL A C 1
ATOM 678 O O . VAL A 1 90 ? 0.579 -11.036 -7.868 1.00 95.00 90 VAL A O 1
ATOM 681 N N . GLN A 1 91 ? 0.430 -9.267 -9.253 1.00 93.44 91 GLN A N 1
ATOM 682 C CA . GLN A 1 91 ? -0.930 -8.850 -8.930 1.00 93.44 91 GLN A CA 1
ATOM 683 C C . GLN A 1 91 ? -1.678 -8.504 -10.216 1.00 93.44 91 GLN A C 1
ATOM 685 O O . GLN A 1 91 ? -1.358 -7.544 -10.923 1.00 93.44 91 GLN A O 1
ATOM 690 N N . ARG A 1 92 ? -2.745 -9.248 -10.502 1.00 93.38 92 ARG A N 1
ATOM 691 C CA . ARG A 1 92 ? -3.618 -8.934 -11.634 1.00 93.38 92 ARG A CA 1
ATOM 692 C C . ARG A 1 92 ? -4.438 -7.692 -11.307 1.00 93.38 92 ARG A C 1
ATOM 694 O O . ARG A 1 92 ? -4.998 -7.584 -10.220 1.00 93.38 92 ARG A O 1
ATOM 701 N N . LYS A 1 93 ? -4.619 -6.813 -12.294 1.00 93.69 93 LYS A N 1
ATOM 702 C CA . LYS A 1 93 ? -5.485 -5.625 -12.186 1.00 93.69 93 LYS A CA 1
ATOM 703 C C . LYS A 1 93 ? -6.889 -5.959 -11.649 1.00 93.69 93 LYS A C 1
ATOM 705 O O . LYS A 1 93 ? -7.427 -5.212 -10.840 1.00 93.69 93 LYS A O 1
ATOM 710 N N . ALA A 1 94 ? -7.435 -7.112 -12.046 1.00 94.88 94 ALA A N 1
ATOM 711 C CA . ALA A 1 94 ? -8.736 -7.604 -11.595 1.00 94.88 94 ALA A CA 1
ATOM 712 C C . ALA A 1 94 ? -8.833 -7.802 -10.070 1.00 94.88 94 ALA A C 1
ATOM 714 O O . ALA A 1 94 ? -9.901 -7.586 -9.510 1.00 94.88 94 ALA A O 1
ATOM 715 N N . GLN A 1 95 ? -7.736 -8.154 -9.386 1.00 96.19 95 GLN A N 1
ATOM 716 C CA . GLN A 1 95 ? -7.727 -8.292 -7.923 1.00 96.19 95 GLN A CA 1
ATOM 717 C C . GLN A 1 95 ? -7.924 -6.932 -7.245 1.00 96.19 95 GLN A C 1
ATOM 719 O O . GLN A 1 95 ? -8.726 -6.803 -6.327 1.00 96.19 95 GLN A O 1
ATOM 724 N N . THR A 1 96 ? -7.257 -5.888 -7.749 1.00 96.12 96 THR A N 1
ATOM 725 C CA . THR A 1 96 ? -7.456 -4.512 -7.270 1.00 96.12 96 THR A CA 1
ATOM 726 C C . THR A 1 96 ? -8.883 -4.039 -7.521 1.00 96.12 96 THR A C 1
ATOM 728 O O . THR A 1 96 ? -9.505 -3.479 -6.625 1.00 96.12 96 THR A O 1
ATOM 731 N N . THR A 1 97 ? -9.426 -4.293 -8.716 1.00 95.81 97 THR A N 1
ATOM 732 C CA . THR A 1 97 ? -10.810 -3.934 -9.053 1.00 95.81 97 THR A CA 1
ATOM 733 C C . THR A 1 97 ? -11.815 -4.626 -8.129 1.00 95.81 97 THR A C 1
ATOM 735 O O . THR A 1 97 ? -12.643 -3.943 -7.533 1.00 95.81 97 THR A O 1
ATOM 738 N N . ALA A 1 98 ? -11.685 -5.939 -7.925 1.00 96.50 98 ALA A N 1
ATOM 739 C CA . ALA A 1 98 ? -12.564 -6.699 -7.037 1.00 96.50 98 ALA A CA 1
ATOM 740 C C . ALA A 1 98 ? -12.483 -6.214 -5.579 1.00 96.50 98 ALA A C 1
ATOM 742 O O . ALA A 1 98 ? -13.506 -6.099 -4.904 1.00 96.50 98 ALA A O 1
ATOM 743 N N . ALA A 1 99 ? -11.284 -5.873 -5.091 1.00 96.69 99 ALA A N 1
ATOM 744 C CA . ALA A 1 99 ? -11.115 -5.316 -3.752 1.00 96.69 99 ALA A CA 1
ATOM 745 C C . ALA A 1 99 ? -11.893 -4.001 -3.583 1.00 96.69 99 ALA A C 1
ATOM 747 O O . ALA A 1 99 ? -12.639 -3.849 -2.618 1.00 96.69 99 ALA A O 1
ATOM 748 N N . ILE A 1 100 ? -11.781 -3.078 -4.544 1.00 96.44 100 ILE A N 1
ATOM 749 C CA . ILE A 1 100 ? -12.517 -1.803 -4.53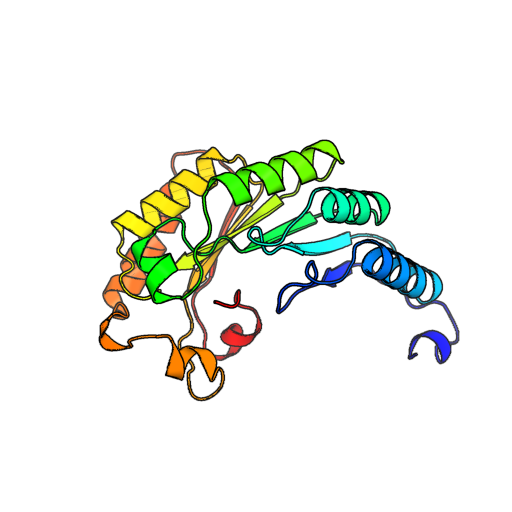3 1.00 96.44 100 ILE A CA 1
ATOM 750 C C . ILE A 1 100 ? -14.026 -2.028 -4.542 1.00 96.44 100 ILE A C 1
ATOM 752 O O . ILE A 1 100 ? -14.747 -1.363 -3.803 1.00 96.44 100 ILE A O 1
ATOM 756 N N . GLU A 1 101 ? -14.515 -2.926 -5.395 1.00 96.31 101 GLU A N 1
ATOM 757 C CA . GLU A 1 101 ? -15.944 -3.227 -5.503 1.00 96.31 101 GLU A CA 1
ATOM 758 C C . GLU A 1 101 ? -16.489 -3.787 -4.188 1.00 96.31 101 GLU A C 1
ATOM 760 O O . GLU A 1 101 ? -17.509 -3.306 -3.694 1.00 96.31 101 GLU A O 1
ATOM 765 N N . ASN A 1 102 ? -15.765 -4.725 -3.573 1.00 96.88 102 ASN A N 1
ATOM 766 C CA . ASN A 1 102 ? -16.115 -5.276 -2.267 1.00 96.88 102 ASN A CA 1
ATOM 767 C C . ASN A 1 102 ? -16.161 -4.203 -1.177 1.00 96.88 102 ASN A C 1
ATOM 769 O O . ASN A 1 102 ? -17.128 -4.157 -0.425 1.00 96.88 102 ASN A O 1
ATOM 773 N N . LEU A 1 103 ? -15.163 -3.318 -1.122 1.00 97.19 103 LEU A N 1
ATOM 774 C CA . LEU A 1 103 ? -15.104 -2.218 -0.154 1.00 97.19 103 LEU A CA 1
ATOM 775 C C . LEU A 1 103 ? -16.247 -1.215 -0.347 1.00 97.19 103 LEU A C 1
ATOM 777 O O . LEU A 1 103 ? -16.921 -0.839 0.610 1.00 97.19 103 LEU A O 1
ATOM 781 N N . ARG A 1 104 ? -16.519 -0.814 -1.593 1.00 95.81 104 ARG A N 1
ATOM 782 C CA . ARG A 1 104 ? -17.607 0.126 -1.897 1.00 95.81 104 ARG A CA 1
ATOM 783 C C . ARG A 1 104 ? -18.978 -0.465 -1.587 1.00 95.81 104 ARG A C 1
ATOM 785 O O . ARG A 1 104 ? -19.839 0.260 -1.098 1.00 95.81 104 ARG A O 1
ATOM 792 N N . ARG A 1 105 ? -19.178 -1.766 -1.829 1.00 95.94 105 ARG A N 1
ATOM 793 C CA . ARG A 1 105 ? -20.426 -2.479 -1.509 1.00 95.94 105 ARG A CA 1
ATOM 794 C C . ARG A 1 105 ? -20.775 -2.399 -0.022 1.00 95.94 105 ARG A C 1
ATOM 796 O O . ARG A 1 105 ? -21.951 -2.309 0.306 1.00 95.94 105 ARG A O 1
ATOM 803 N N . ILE A 1 106 ? -19.773 -2.399 0.856 1.00 95.50 106 ILE A N 1
ATOM 804 C CA . ILE A 1 106 ? -19.958 -2.297 2.313 1.00 95.50 106 ILE A CA 1
ATOM 805 C C . ILE A 1 106 ? -19.862 -0.853 2.836 1.00 95.50 106 ILE A C 1
ATOM 807 O O . ILE A 1 106 ? -19.799 -0.632 4.040 1.00 95.50 106 ILE A O 1
ATOM 811 N N . GLY A 1 107 ? -19.865 0.144 1.942 1.00 93.44 107 GLY A N 1
ATOM 812 C CA . GLY A 1 107 ? -19.906 1.566 2.296 1.00 93.44 107 GLY A CA 1
ATOM 813 C C . GLY A 1 107 ? -18.545 2.230 2.533 1.00 93.44 107 GLY A C 1
ATOM 814 O O . GLY A 1 107 ? -18.504 3.435 2.781 1.00 93.44 107 GLY A O 1
ATOM 815 N N . ILE A 1 108 ? -17.425 1.510 2.398 1.00 95.00 108 ILE A N 1
ATOM 816 C CA . ILE A 1 108 ? -16.087 2.113 2.455 1.00 95.00 108 ILE A CA 1
ATOM 817 C C . ILE A 1 108 ? -15.794 2.756 1.103 1.00 95.00 108 ILE A C 1
ATOM 819 O O . ILE A 1 108 ? -15.382 2.103 0.142 1.00 95.00 108 ILE A O 1
ATOM 823 N N . SER A 1 109 ? -16.021 4.066 1.026 1.00 90.19 109 SER A N 1
ATOM 824 C CA . SER A 1 109 ? -15.735 4.838 -0.181 1.00 90.19 109 SER A CA 1
ATOM 825 C C . SER A 1 109 ? -14.320 5.396 -0.202 1.00 90.19 109 SER A C 1
ATOM 827 O O . SER A 1 109 ? -13.785 5.506 -1.292 1.00 90.19 109 SER A O 1
ATOM 829 N N . ARG A 1 110 ? -13.734 5.711 0.968 1.00 94.31 110 ARG A N 1
ATOM 830 C CA . ARG A 1 110 ? -12.438 6.397 1.120 1.00 94.31 110 ARG A CA 1
ATOM 831 C C . ARG A 1 110 ? -11.270 5.433 0.917 1.00 94.31 110 ARG A C 1
ATOM 833 O O . ARG A 1 110 ? -10.706 4.894 1.872 1.00 94.31 110 ARG A O 1
ATOM 840 N N . ILE A 1 111 ? -10.934 5.214 -0.346 1.00 95.06 111 ILE A N 1
ATOM 841 C CA . ILE A 1 111 ? -9.962 4.229 -0.806 1.00 95.06 111 ILE A CA 1
ATOM 842 C C . ILE A 1 111 ? -8.734 4.959 -1.350 1.00 95.06 111 ILE A C 1
ATOM 844 O O . ILE A 1 111 ? -8.808 5.668 -2.354 1.00 95.06 111 ILE A O 1
ATOM 848 N N . ASN A 1 112 ? -7.588 4.749 -0.713 1.00 94.06 112 ASN A N 1
ATOM 849 C CA . ASN A 1 112 ? -6.292 5.241 -1.164 1.00 94.06 112 ASN A CA 1
ATOM 850 C C . ASN A 1 112 ? -5.544 4.133 -1.899 1.00 94.06 112 ASN A C 1
ATOM 852 O O . ASN A 1 112 ? -5.692 2.957 -1.573 1.00 94.06 112 ASN A O 1
ATOM 85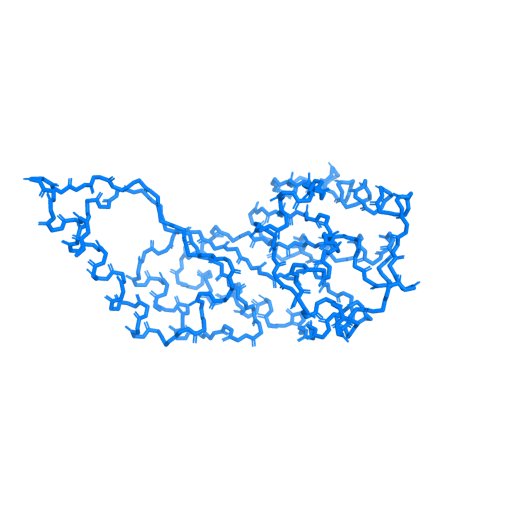6 N N . PHE A 1 113 ? -4.728 4.504 -2.878 1.00 94.31 113 PHE A N 1
ATOM 857 C CA . PHE A 1 113 ? -3.779 3.593 -3.512 1.00 94.31 113 PHE A CA 1
ATOM 858 C C . PHE A 1 113 ? -2.355 4.018 -3.196 1.00 94.31 113 PHE A C 1
ATOM 860 O O . PHE A 1 113 ? -2.030 5.202 -3.304 1.00 94.31 113 PHE A O 1
ATOM 867 N N . ASP A 1 114 ? -1.506 3.029 -2.947 1.00 94.12 114 ASP A N 1
ATOM 868 C CA . ASP A 1 114 ? -0.073 3.214 -2.791 1.00 94.12 114 ASP A CA 1
ATOM 869 C C . ASP A 1 114 ? 0.635 2.702 -4.047 1.00 94.12 114 ASP A C 1
ATOM 871 O O . ASP A 1 114 ? 0.629 1.502 -4.325 1.00 94.12 114 ASP A O 1
ATOM 875 N N . LEU A 1 115 ? 1.233 3.606 -4.822 1.00 94.38 115 LEU A N 1
ATOM 876 C CA . LEU A 1 115 ? 2.121 3.292 -5.944 1.00 94.38 115 LEU A CA 1
ATOM 877 C C . LEU A 1 115 ? 3.575 3.559 -5.574 1.00 94.38 115 LEU A C 1
ATOM 879 O O . LEU A 1 115 ? 3.874 4.275 -4.619 1.00 94.38 115 LEU A O 1
ATOM 883 N N . MET A 1 116 ? 4.493 2.990 -6.348 1.00 95.38 116 MET A N 1
ATOM 884 C CA . MET A 1 116 ? 5.923 3.192 -6.168 1.00 95.38 116 MET A CA 1
ATOM 885 C C . MET A 1 116 ? 6.606 3.569 -7.479 1.00 95.38 116 MET A C 1
ATOM 887 O O . MET A 1 116 ? 6.212 3.102 -8.546 1.00 95.38 116 MET A O 1
ATOM 891 N N . TYR A 1 117 ? 7.648 4.391 -7.375 1.00 95.50 117 TYR A N 1
ATOM 892 C CA . TYR A 1 117 ? 8.625 4.625 -8.438 1.00 95.50 117 TYR A CA 1
ATOM 893 C C . TYR A 1 117 ? 10.013 4.156 -7.989 1.00 95.50 117 TYR A C 1
ATOM 895 O O . TYR A 1 117 ? 10.262 3.971 -6.795 1.00 95.50 117 TYR A O 1
ATOM 903 N N . GLY A 1 118 ? 10.947 3.996 -8.920 1.00 95.75 118 GLY A N 1
ATOM 904 C CA . GLY A 1 118 ? 12.304 3.553 -8.623 1.00 95.75 118 GLY A CA 1
ATOM 905 C C . GLY A 1 118 ? 12.464 2.047 -8.412 1.00 95.75 118 GLY A C 1
ATOM 906 O O . GLY A 1 118 ? 13.479 1.636 -7.857 1.00 95.75 118 GLY A O 1
ATOM 907 N N . LEU A 1 119 ? 11.475 1.235 -8.793 1.00 96.69 119 LEU A N 1
ATOM 908 C CA . LEU A 1 119 ? 11.557 -0.227 -8.748 1.00 96.69 119 LEU A CA 1
ATOM 909 C C . LEU A 1 119 ? 12.401 -0.783 -9.914 1.00 96.69 119 LEU A C 1
ATOM 911 O O . LEU A 1 119 ? 12.587 -0.089 -10.917 1.00 96.69 119 LEU A O 1
ATOM 915 N N . PRO A 1 120 ? 12.888 -2.036 -9.824 1.00 96.81 120 PRO A N 1
ATOM 916 C CA . PRO A 1 120 ? 13.646 -2.670 -10.903 1.00 96.81 120 PRO A CA 1
ATOM 917 C C . PRO A 1 120 ? 12.894 -2.678 -12.237 1.00 96.81 120 PRO A C 1
ATOM 919 O O . PRO A 1 120 ? 11.698 -2.975 -12.270 1.00 96.81 120 PRO A O 1
ATOM 922 N N . HIS A 1 121 ? 13.603 -2.376 -13.327 1.00 97.50 121 HIS A N 1
ATOM 923 C CA . HIS A 1 121 ? 13.095 -2.257 -14.705 1.00 97.50 121 HIS A CA 1
ATOM 924 C C . HIS A 1 121 ? 12.005 -1.200 -14.925 1.00 97.50 121 HIS A C 1
ATOM 926 O O . HIS A 1 121 ? 11.444 -1.109 -16.018 1.00 97.50 121 HIS A O 1
ATOM 932 N N . GLN A 1 122 ? 11.678 -0.399 -13.913 1.00 96.69 122 GLN A N 1
ATOM 933 C CA . GLN A 1 122 ? 10.632 0.599 -14.036 1.00 96.69 122 GLN A 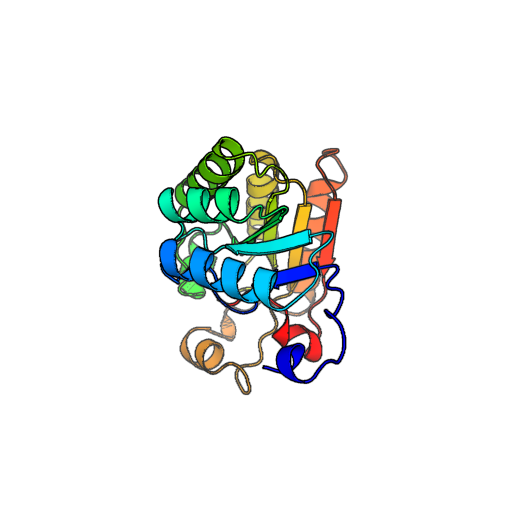CA 1
ATOM 934 C C . GLN A 1 122 ? 11.096 1.745 -14.940 1.00 96.69 122 GLN A C 1
ATOM 936 O O . GLN A 1 122 ? 12.216 2.240 -14.813 1.00 96.69 122 GLN A O 1
ATOM 941 N N . THR A 1 123 ? 10.226 2.188 -15.845 1.00 97.62 123 THR A N 1
ATOM 942 C CA . THR A 1 123 ? 10.491 3.300 -16.766 1.00 97.62 123 THR A CA 1
ATOM 943 C C . THR A 1 123 ? 9.532 4.451 -16.486 1.00 97.62 123 THR A C 1
ATOM 945 O O . THR A 1 123 ? 8.501 4.277 -15.832 1.00 97.62 123 THR A O 1
ATOM 948 N N . VAL A 1 124 ? 9.834 5.639 -17.013 1.00 97.06 124 VAL A N 1
ATOM 949 C CA . VAL A 1 124 ? 8.904 6.782 -16.978 1.00 97.06 124 VAL A CA 1
ATOM 950 C C . VAL A 1 124 ? 7.544 6.388 -17.562 1.00 97.06 124 VAL A C 1
ATOM 952 O O . VAL A 1 124 ? 6.505 6.624 -16.945 1.00 97.06 124 VAL A O 1
ATOM 955 N N . GLN A 1 125 ? 7.546 5.707 -18.710 1.00 97.38 125 GLN A N 1
ATOM 956 C CA . GLN A 1 125 ? 6.320 5.262 -19.366 1.00 97.38 125 GLN A CA 1
ATOM 957 C C . GLN A 1 125 ? 5.515 4.292 -18.489 1.00 97.38 125 GLN A C 1
ATOM 959 O O . GLN A 1 125 ? 4.299 4.457 -18.367 1.00 97.38 125 GLN A O 1
ATOM 964 N N . SER A 1 126 ? 6.156 3.310 -17.845 1.00 97.12 126 SER A N 1
ATOM 965 C CA . SER A 1 126 ? 5.425 2.339 -17.021 1.00 97.12 126 SER A CA 1
ATOM 966 C C . SER A 1 126 ? 4.913 2.921 -15.700 1.00 97.12 126 SER A C 1
ATOM 968 O O . SER A 1 126 ? 3.828 2.549 -15.234 1.00 97.12 126 SER A O 1
ATOM 970 N N . CYS A 1 127 ? 5.615 3.913 -15.143 1.00 96.06 127 CYS A N 1
ATOM 971 C CA . CYS A 1 127 ? 5.119 4.760 -14.058 1.00 96.06 127 CYS A CA 1
ATOM 972 C C . CYS A 1 127 ? 3.833 5.503 -14.454 1.00 96.06 127 CYS A C 1
ATOM 974 O O . CYS A 1 127 ? 2.822 5.392 -13.756 1.00 96.06 127 CYS A O 1
ATOM 976 N N . VAL A 1 128 ? 3.841 6.206 -15.593 1.00 95.12 128 VAL A N 1
ATOM 977 C CA . VAL A 1 128 ? 2.675 6.949 -16.109 1.00 95.12 128 VAL A CA 1
ATOM 978 C C . VAL A 1 128 ? 1.500 6.012 -16.386 1.00 95.12 128 VAL A C 1
ATOM 980 O O . VAL A 1 128 ? 0.364 6.316 -16.022 1.00 95.12 128 VAL A O 1
ATOM 983 N N . GLN A 1 129 ? 1.748 4.841 -16.974 1.00 95.44 129 GLN A N 1
ATOM 984 C CA . GLN A 1 129 ? 0.706 3.842 -17.225 1.00 95.44 129 GLN A CA 1
ATOM 985 C C . GLN A 1 129 ? 0.085 3.319 -15.926 1.00 95.44 129 GLN A C 1
ATOM 987 O O . GLN A 1 129 ? -1.141 3.235 -15.824 1.00 95.44 129 GLN A O 1
ATOM 992 N N . SER A 1 130 ? 0.903 3.018 -14.913 1.00 95.50 130 SER A N 1
ATOM 993 C CA . SER A 1 130 ? 0.412 2.572 -13.603 1.00 95.50 130 SER A CA 1
ATOM 994 C C . SER A 1 130 ? -0.400 3.664 -12.903 1.00 95.50 130 SER A C 1
ATOM 996 O O . SER A 1 130 ? -1.491 3.400 -12.392 1.00 95.50 130 SER A O 1
ATOM 998 N N . ALA A 1 131 ? 0.089 4.904 -12.940 1.00 93.31 131 ALA A N 1
ATOM 999 C CA . ALA A 1 131 ? -0.598 6.072 -12.406 1.00 93.31 131 ALA A CA 1
ATOM 1000 C C . ALA A 1 131 ? -1.946 6.305 -13.106 1.00 93.31 131 ALA A C 1
ATOM 1002 O O . ALA A 1 131 ? -2.968 6.435 -12.436 1.00 93.31 131 ALA A O 1
ATOM 1003 N N . THR A 1 132 ? -1.977 6.264 -14.439 1.00 92.25 132 THR A N 1
ATOM 1004 C CA . THR A 1 132 ? -3.195 6.409 -15.256 1.00 92.25 132 THR A CA 1
ATOM 1005 C C . THR A 1 132 ? -4.201 5.295 -14.966 1.00 92.25 132 THR A C 1
ATOM 1007 O O . THR A 1 132 ? -5.395 5.550 -14.799 1.00 92.25 132 THR A O 1
ATOM 1010 N N . ALA A 1 133 ? -3.734 4.049 -14.843 1.00 93.19 133 ALA A N 1
ATOM 1011 C CA . ALA A 1 133 ? -4.586 2.919 -14.491 1.00 93.19 133 ALA A CA 1
ATOM 1012 C C . ALA A 1 133 ? -5.207 3.085 -13.098 1.00 93.19 133 ALA A C 1
ATOM 1014 O O . ALA A 1 133 ? -6.396 2.809 -12.937 1.00 93.19 133 ALA A O 1
ATOM 1015 N N . ALA A 1 134 ? -4.441 3.578 -12.119 1.00 92.56 134 ALA A N 1
ATOM 1016 C CA . ALA A 1 134 ? -4.973 3.940 -10.810 1.00 92.56 134 ALA A CA 1
ATOM 1017 C C . ALA A 1 134 ? -6.039 5.043 -10.929 1.00 92.56 134 ALA A C 1
ATOM 1019 O O . ALA A 1 134 ? -7.111 4.907 -10.340 1.00 92.56 134 ALA A O 1
ATOM 1020 N N . VAL A 1 135 ? -5.801 6.085 -11.743 1.00 89.56 135 VAL A N 1
ATOM 1021 C CA . VAL A 1 135 ? -6.779 7.162 -12.002 1.00 89.56 135 VAL A CA 1
ATOM 1022 C C . VAL A 1 135 ? -8.120 6.639 -12.463 1.00 89.56 135 VAL A C 1
ATOM 1024 O O . VAL A 1 135 ? -9.154 6.979 -11.879 1.00 89.56 135 VAL A O 1
ATOM 1027 N N . ALA A 1 136 ? -8.103 5.750 -13.446 1.00 90.94 136 ALA A N 1
ATOM 1028 C CA . ALA A 1 136 ? -9.315 5.176 -14.004 1.00 90.94 136 ALA A CA 1
ATOM 1029 C C . ALA A 1 136 ? -10.162 4.403 -12.969 1.00 90.94 136 ALA A C 1
ATOM 1031 O O . ALA A 1 136 ? -11.372 4.280 -13.146 1.00 90.94 136 ALA A O 1
ATOM 1032 N N . MET A 1 137 ? -9.571 3.919 -11.868 1.00 91.31 137 MET A N 1
ATOM 1033 C CA . MET A 1 137 ? -10.277 3.155 -10.826 1.00 91.31 137 MET A CA 1
ATOM 1034 C C . MET A 1 137 ? -11.034 4.019 -9.797 1.00 91.31 137 MET A C 1
ATOM 1036 O O . MET A 1 137 ? -11.702 3.482 -8.907 1.00 91.31 137 MET A O 1
ATOM 1040 N N . ARG A 1 138 ? -10.991 5.355 -9.917 1.00 85.81 138 ARG A N 1
ATOM 1041 C CA . ARG A 1 138 ? -11.736 6.303 -9.059 1.00 85.81 138 ARG A CA 1
ATOM 1042 C C . ARG A 1 138 ? -11.435 6.176 -7.553 1.00 85.81 138 ARG A C 1
ATOM 1044 O O . ARG A 1 138 ? -12.336 6.288 -6.729 1.00 85.81 138 ARG A O 1
ATOM 1051 N N . ARG A 1 139 ? -10.178 5.911 -7.194 1.00 87.69 139 ARG A N 1
ATOM 1052 C CA . ARG A 1 139 ? -9.672 6.058 -5.811 1.00 87.69 139 ARG A CA 1
ATOM 1053 C C . ARG A 1 139 ? -9.760 7.517 -5.332 1.00 87.69 139 ARG A C 1
ATOM 1055 O O . ARG A 1 139 ? -9.695 8.413 -6.180 1.00 87.69 139 ARG A O 1
ATOM 1062 N N . ASP A 1 140 ? -9.813 7.740 -4.021 1.00 87.56 140 ASP A N 1
ATOM 1063 C CA . ASP A 1 140 ? -9.859 9.068 -3.382 1.00 87.56 140 ASP A CA 1
ATOM 1064 C C . ASP A 1 140 ? -8.500 9.765 -3.370 1.00 87.56 140 ASP A C 1
ATOM 1066 O O . ASP A 1 140 ? -8.401 10.966 -3.632 1.00 87.56 140 ASP A O 1
ATOM 1070 N N . ARG A 1 141 ? -7.441 9.009 -3.063 1.00 89.06 141 ARG A N 1
ATOM 1071 C CA . ARG A 1 141 ? -6.063 9.505 -3.005 1.00 89.06 141 ARG A CA 1
ATOM 1072 C C . ARG A 1 141 ? -5.122 8.540 -3.703 1.00 89.06 141 ARG A C 1
ATOM 1074 O O . ARG A 1 141 ? -5.289 7.324 -3.616 1.00 89.06 141 ARG A O 1
ATOM 1081 N N . LEU A 1 142 ? -4.094 9.093 -4.334 1.00 89.62 142 LEU A N 1
ATOM 1082 C CA . LEU A 1 142 ? -2.915 8.337 -4.734 1.00 89.62 142 LEU A CA 1
ATOM 1083 C C . LEU A 1 142 ? -1.710 8.800 -3.908 1.00 89.62 142 LEU A C 1
ATOM 1085 O O . LEU A 1 142 ? -1.327 9.969 -3.969 1.00 89.62 142 LEU A O 1
ATOM 1089 N N . ALA A 1 143 ? -1.103 7.895 -3.153 1.00 90.56 143 ALA A N 1
ATOM 1090 C CA . ALA A 1 143 ? 0.217 8.102 -2.580 1.00 90.56 143 ALA A CA 1
ATOM 1091 C C . ALA A 1 143 ? 1.255 7.414 -3.471 1.00 90.56 143 ALA A C 1
ATOM 1093 O O . ALA A 1 143 ? 1.055 6.290 -3.932 1.00 90.56 143 ALA A O 1
ATOM 1094 N N . VAL A 1 144 ? 2.353 8.106 -3.754 1.00 91.56 144 VAL A N 1
ATOM 1095 C CA . VAL A 1 144 ? 3.402 7.622 -4.652 1.00 91.56 144 VAL A CA 1
ATOM 1096 C C . VAL A 1 144 ? 4.723 7.679 -3.908 1.00 91.56 144 VAL A C 1
ATOM 1098 O O . VAL A 1 144 ? 5.207 8.760 -3.593 1.00 91.56 144 VAL A O 1
ATOM 1101 N N . PHE A 1 145 ? 5.310 6.523 -3.624 1.00 91.94 145 PHE A N 1
ATOM 1102 C CA . PHE A 1 145 ? 6.517 6.407 -2.811 1.00 91.94 145 PHE A CA 1
ATOM 1103 C C . PHE A 1 145 ? 7.744 6.112 -3.673 1.00 91.94 145 PHE A C 1
ATOM 1105 O O . PHE A 1 145 ? 7.720 5.226 -4.526 1.00 91.94 145 PHE A O 1
ATOM 1112 N N . GLY A 1 146 ? 8.857 6.791 -3.414 1.00 92.56 146 GLY A N 1
ATOM 1113 C CA . GLY A 1 146 ? 10.136 6.386 -3.997 1.00 92.56 146 GLY A CA 1
ATOM 1114 C C . GLY A 1 146 ? 10.645 5.112 -3.337 1.00 92.56 146 GLY A C 1
ATOM 1115 O O . GLY A 1 146 ? 10.801 5.087 -2.122 1.00 92.56 146 GLY A O 1
ATOM 1116 N N . TYR A 1 147 ? 10.959 4.072 -4.101 1.00 93.06 147 TYR A N 1
ATOM 1117 C CA . TYR A 1 147 ? 11.526 2.836 -3.570 1.00 93.06 147 TYR A CA 1
ATOM 1118 C C . TYR A 1 147 ? 12.834 3.105 -2.817 1.00 93.06 147 TYR A C 1
ATOM 1120 O O . TYR A 1 147 ? 13.773 3.671 -3.383 1.00 93.06 147 TYR A O 1
ATOM 1128 N N . ALA A 1 148 ? 12.886 2.724 -1.539 1.00 89.38 148 ALA A N 1
ATOM 1129 C CA . ALA A 1 148 ? 14.101 2.746 -0.736 1.00 89.38 148 ALA A CA 1
ATOM 1130 C C . ALA A 1 148 ? 14.783 1.369 -0.759 1.00 89.38 148 ALA A C 1
ATOM 1132 O O . ALA A 1 148 ? 14.302 0.405 -0.150 1.00 89.38 148 ALA A O 1
ATOM 1133 N N . HIS A 1 149 ? 15.925 1.295 -1.442 1.00 90.56 149 HIS A N 1
ATOM 1134 C CA . HIS A 1 149 ? 16.772 0.108 -1.462 1.00 90.56 149 HIS A CA 1
ATOM 1135 C C . HIS A 1 149 ? 17.746 0.134 -0.273 1.00 90.56 149 HIS A C 1
ATOM 1137 O O . HIS A 1 149 ? 18.689 0.921 -0.236 1.00 90.56 149 HIS A O 1
ATOM 1143 N N . VAL A 1 150 ? 17.477 -0.692 0.738 1.00 89.00 150 VAL A N 1
ATOM 1144 C CA . VAL A 1 150 ? 18.224 -0.806 2.001 1.00 89.00 150 VAL A CA 1
ATOM 1145 C C . VAL A 1 150 ? 18.452 -2.287 2.365 1.00 89.00 150 VAL A C 1
ATOM 1147 O O . VAL A 1 150 ? 17.974 -2.755 3.404 1.00 89.00 150 VAL A O 1
ATOM 1150 N N . PRO A 1 151 ? 19.187 -3.060 1.540 1.00 87.88 151 PRO A N 1
ATOM 1151 C CA . PRO A 1 151 ? 19.326 -4.516 1.682 1.00 87.88 151 PRO A CA 1
ATOM 1152 C C . PRO A 1 151 ? 20.006 -4.959 2.988 1.00 87.88 151 PRO A C 1
ATOM 1154 O O . PRO A 1 151 ? 19.798 -6.086 3.444 1.00 87.88 151 PRO A O 1
ATOM 1157 N N . SER A 1 152 ? 20.775 -4.071 3.629 1.00 86.62 152 SER A N 1
ATOM 1158 C CA . SER A 1 152 ? 21.350 -4.283 4.966 1.00 86.62 152 SER A CA 1
ATOM 1159 C C . SER A 1 152 ? 20.286 -4.378 6.064 1.00 86.62 152 SER A C 1
ATOM 1161 O O . SER A 1 152 ? 20.464 -5.107 7.039 1.00 86.62 152 SER A O 1
ATOM 1163 N N . TYR A 1 153 ? 19.165 -3.675 5.891 1.00 83.19 153 TYR A N 1
ATOM 1164 C CA . TYR A 1 153 ? 18.039 -3.660 6.820 1.00 83.19 153 TYR A CA 1
ATOM 1165 C C . TYR A 1 153 ? 16.909 -4.603 6.373 1.00 83.19 153 TYR A C 1
ATOM 1167 O O . TYR A 1 153 ? 16.360 -5.346 7.185 1.00 83.19 153 TYR A O 1
ATOM 1175 N N . ARG A 1 154 ? 16.583 -4.628 5.073 1.00 82.81 154 ARG A N 1
ATOM 1176 C CA . ARG A 1 154 ? 15.532 -5.468 4.478 1.00 82.81 154 ARG A CA 1
ATOM 1177 C C . ARG A 1 154 ? 16.146 -6.625 3.686 1.00 82.81 154 ARG A C 1
ATOM 1179 O O . ARG A 1 154 ? 16.393 -6.522 2.488 1.00 82.81 154 ARG A O 1
ATOM 1186 N N . LYS A 1 155 ? 16.364 -7.761 4.360 1.00 84.44 155 LYS A N 1
ATOM 1187 C CA . LYS A 1 155 ? 17.041 -8.944 3.785 1.00 84.44 155 LYS A CA 1
ATOM 1188 C C . LYS A 1 155 ? 16.381 -9.494 2.514 1.00 84.44 155 LYS A C 1
ATOM 1190 O O . LYS A 1 155 ? 17.087 -10.055 1.683 1.00 84.44 155 LYS A O 1
ATOM 1195 N N . ASN A 1 156 ? 15.063 -9.348 2.361 1.00 83.25 156 ASN A N 1
ATOM 1196 C CA . ASN A 1 156 ? 14.349 -9.767 1.151 1.00 83.25 156 ASN A CA 1
ATOM 1197 C C . ASN A 1 156 ? 14.810 -8.982 -0.085 1.00 83.25 156 ASN A C 1
ATOM 1199 O O . ASN A 1 156 ? 14.960 -9.581 -1.143 1.00 83.25 156 ASN A O 1
ATOM 1203 N N . GLN A 1 157 ? 15.130 -7.689 0.056 1.00 88.94 157 GLN A N 1
ATOM 1204 C CA . GLN A 1 157 ? 15.648 -6.883 -1.053 1.00 88.94 157 GLN A CA 1
ATOM 1205 C C . GLN A 1 157 ? 16.978 -7.441 -1.564 1.00 88.94 157 GLN A C 1
ATOM 1207 O O . GLN A 1 157 ? 17.139 -7.606 -2.762 1.00 88.94 157 GLN A O 1
ATOM 1212 N N . ARG A 1 158 ? 17.882 -7.842 -0.662 1.00 84.94 158 ARG A N 1
ATOM 1213 C CA . ARG A 1 158 ? 19.172 -8.448 -1.031 1.00 84.94 158 ARG A CA 1
ATOM 1214 C C . ARG A 1 158 ? 19.033 -9.735 -1.851 1.00 84.94 158 ARG A C 1
ATOM 1216 O O . ARG A 1 158 ? 19.924 -10.072 -2.614 1.00 84.94 158 ARG A O 1
ATOM 1223 N N . ILE A 1 159 ? 17.971 -10.502 -1.607 1.00 83.38 159 ILE A N 1
ATOM 1224 C CA . ILE A 1 159 ? 17.773 -11.820 -2.225 1.00 83.38 159 ILE A CA 1
ATOM 1225 C C . ILE A 1 159 ? 16.986 -11.701 -3.533 1.00 83.38 159 ILE A C 1
ATOM 1227 O O . ILE A 1 159 ? 17.233 -12.459 -4.463 1.00 83.38 159 ILE A O 1
ATOM 1231 N N . MET A 1 160 ? 16.012 -10.792 -3.585 1.00 85.12 160 MET A N 1
ATOM 1232 C CA . MET A 1 160 ? 15.007 -10.753 -4.651 1.00 85.12 160 MET A CA 1
ATOM 1233 C C . MET A 1 160 ? 15.256 -9.663 -5.692 1.00 85.12 160 MET A C 1
ATOM 1235 O O . MET A 1 160 ? 14.681 -9.739 -6.772 1.00 85.12 160 MET A O 1
ATOM 1239 N N . ILE A 1 161 ? 16.054 -8.642 -5.373 1.00 91.56 161 ILE A N 1
ATOM 1240 C CA . ILE A 1 161 ? 16.205 -7.456 -6.215 1.00 91.56 161 ILE A CA 1
ATOM 1241 C C . ILE A 1 161 ? 17.552 -7.495 -6.922 1.00 91.56 161 ILE A C 1
ATOM 1243 O O . ILE A 1 161 ? 18.598 -7.490 -6.280 1.00 91.56 161 ILE A O 1
ATOM 1247 N N . ASP A 1 162 ? 17.502 -7.491 -8.250 1.00 93.19 162 ASP A N 1
ATOM 1248 C CA . ASP A 1 162 ? 18.667 -7.237 -9.089 1.00 93.19 162 ASP A CA 1
ATOM 1249 C C . ASP A 1 162 ? 18.988 -5.736 -9.069 1.00 93.19 162 ASP A C 1
ATOM 1251 O O . ASP A 1 162 ? 18.245 -4.916 -9.613 1.00 93.19 162 ASP A O 1
ATOM 1255 N N . GLU A 1 163 ? 20.090 -5.370 -8.413 1.00 93.44 163 GLU A N 1
ATOM 1256 C CA . GLU A 1 163 ? 20.531 -3.978 -8.295 1.00 93.44 163 GLU A CA 1
ATOM 1257 C C . GLU A 1 163 ? 20.896 -3.361 -9.652 1.00 93.44 163 GLU A C 1
ATOM 1259 O O . GLU A 1 163 ? 20.745 -2.154 -9.828 1.00 93.44 163 GLU A O 1
ATOM 1264 N N . THR A 1 164 ? 21.309 -4.168 -10.636 1.00 95.06 164 THR A N 1
ATOM 1265 C CA . THR A 1 164 ? 21.656 -3.673 -11.981 1.00 95.06 164 THR A CA 1
ATOM 1266 C C . THR A 1 164 ? 20.433 -3.216 -12.773 1.00 95.06 164 THR A C 1
ATOM 1268 O O . THR A 1 164 ? 20.549 -2.433 -13.713 1.00 95.06 164 THR A O 1
ATOM 1271 N N . ALA A 1 165 ? 19.249 -3.671 -12.363 1.00 95.88 165 ALA A N 1
ATOM 1272 C CA . ALA A 1 165 ? 17.974 -3.286 -12.941 1.00 95.88 165 ALA A CA 1
ATOM 1273 C C . ALA A 1 165 ? 17.355 -2.048 -12.270 1.00 95.88 165 ALA A C 1
ATOM 1275 O O . ALA A 1 165 ? 16.286 -1.602 -12.700 1.00 95.88 165 ALA A O 1
ATOM 1276 N N . LEU A 1 166 ? 17.966 -1.505 -11.210 1.00 96.56 166 LEU A N 1
ATOM 1277 C CA . LEU A 1 166 ? 17.456 -0.315 -10.536 1.00 96.56 166 LEU A CA 1
ATOM 1278 C C . LEU A 1 166 ? 17.729 0.949 -11.365 1.00 96.56 166 LEU A C 1
ATOM 1280 O O . LEU A 1 166 ? 18.834 1.127 -11.875 1.00 96.56 166 LEU A O 1
ATOM 1284 N N . PRO A 1 167 ? 16.751 1.865 -11.471 1.00 95.56 167 PRO A N 1
ATOM 1285 C CA . PRO A 1 167 ? 16.977 3.156 -12.101 1.00 95.56 167 PRO A CA 1
ATOM 1286 C C . PRO A 1 167 ? 17.927 4.012 -11.257 1.00 95.56 167 PRO A C 1
ATOM 1288 O O . PRO A 1 167 ? 17.857 4.022 -10.022 1.00 95.56 167 PRO A O 1
ATOM 1291 N N . ASP A 1 168 ? 18.778 4.776 -11.935 1.00 94.19 168 ASP A N 1
ATOM 1292 C CA . ASP A 1 168 ? 19.657 5.745 -11.293 1.00 94.19 168 ASP A CA 1
ATOM 1293 C C . ASP A 1 168 ? 18.883 6.957 -10.733 1.00 94.19 168 ASP A C 1
ATOM 1295 O O . ASP A 1 168 ? 17.655 7.059 -10.803 1.00 94.19 168 ASP A O 1
ATOM 1299 N N . ILE A 1 169 ? 19.607 7.900 -10.128 1.00 93.19 169 ILE A N 1
ATOM 1300 C CA . ILE A 1 169 ? 19.008 9.080 -9.493 1.00 93.19 169 ILE A CA 1
ATOM 1301 C C . ILE A 1 169 ? 18.245 9.949 -10.505 1.00 93.19 169 ILE A C 1
ATOM 1303 O O . ILE A 1 169 ? 17.172 10.452 -10.166 1.00 93.19 169 ILE A O 1
ATOM 1307 N N . ALA A 1 170 ? 18.771 10.113 -11.722 1.00 95.06 170 ALA A N 1
ATOM 1308 C CA . ALA A 1 170 ? 18.153 10.943 -12.752 1.00 95.06 170 ALA A CA 1
ATOM 1309 C C . ALA A 1 170 ? 16.849 10.304 -13.246 1.00 95.06 170 ALA A C 1
ATOM 1311 O O . ALA A 1 170 ? 15.792 10.931 -13.176 1.00 95.06 170 ALA A O 1
ATOM 1312 N N . ALA A 1 171 ? 16.887 9.019 -13.601 1.00 95.38 171 ALA A N 1
ATOM 1313 C CA . ALA A 1 171 ? 15.713 8.261 -14.014 1.00 95.38 171 ALA A CA 1
ATOM 1314 C C . ALA A 1 171 ? 14.634 8.227 -12.917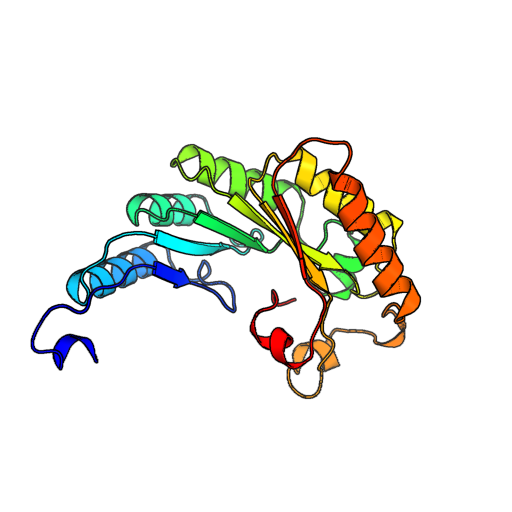 1.00 95.38 171 ALA A C 1
ATOM 1316 O O . ALA A 1 171 ? 13.444 8.366 -13.200 1.00 95.38 171 ALA A O 1
ATOM 1317 N N . ARG A 1 172 ? 15.020 8.099 -11.639 1.00 95.25 172 ARG A N 1
ATOM 1318 C CA . ARG A 1 172 ? 14.073 8.165 -10.509 1.00 95.25 172 ARG A CA 1
ATOM 1319 C C . ARG A 1 172 ? 13.420 9.539 -10.371 1.00 95.25 172 ARG A C 1
ATOM 1321 O O . ARG A 1 172 ? 12.239 9.604 -10.029 1.00 95.25 172 ARG A O 1
ATOM 1328 N N . ALA A 1 173 ? 14.158 10.620 -10.615 1.00 93.50 173 ALA A N 1
ATOM 1329 C CA . ALA A 1 173 ? 13.605 11.971 -10.599 1.00 93.50 173 ALA A CA 1
ATOM 1330 C C . ALA A 1 173 ? 12.598 12.170 -11.743 1.00 93.50 173 ALA A C 1
ATOM 1332 O O . ALA A 1 173 ? 11.486 12.634 -11.495 1.00 93.50 173 ALA A O 1
ATOM 1333 N N . GLU A 1 174 ? 12.938 11.734 -12.958 1.00 95.94 174 GLU A N 1
ATOM 1334 C CA . GLU A 1 174 ? 12.035 11.777 -14.117 1.00 95.94 174 GLU A CA 1
ATOM 1335 C C . GLU A 1 174 ? 10.749 10.979 -13.871 1.00 95.94 174 GLU A C 1
ATOM 1337 O O . GLU A 1 174 ? 9.649 11.462 -14.135 1.00 95.94 174 GLU A O 1
ATOM 1342 N N . GLN A 1 175 ? 10.863 9.778 -13.295 1.00 95.69 175 GLN A N 1
ATOM 1343 C CA . GLN A 1 175 ? 9.707 8.966 -12.913 1.00 95.69 175 GLN A CA 1
ATOM 1344 C C . GLN A 1 175 ? 8.796 9.693 -11.916 1.00 95.69 175 GLN A C 1
ATOM 1346 O O . GLN A 1 175 ? 7.577 9.685 -12.084 1.00 95.69 175 GLN A O 1
ATOM 1351 N N . ALA A 1 176 ? 9.365 10.315 -10.879 1.00 92.25 176 ALA A N 1
ATOM 1352 C CA . ALA A 1 176 ? 8.594 11.032 -9.867 1.00 92.25 176 ALA A CA 1
ATOM 1353 C C . ALA A 1 176 ? 7.832 12.225 -10.467 1.00 92.25 176 ALA A C 1
ATOM 1355 O O . ALA A 1 176 ? 6.645 12.400 -10.177 1.00 92.25 176 ALA A O 1
ATOM 1356 N N . VAL A 1 177 ? 8.493 13.005 -11.331 1.00 92.31 177 VAL A N 1
ATOM 1357 C CA . VAL A 1 177 ? 7.886 14.142 -12.041 1.00 92.31 177 VAL A CA 1
ATOM 1358 C C . VAL A 1 177 ? 6.756 13.667 -12.950 1.00 92.31 177 VAL A C 1
ATOM 1360 O O . VAL A 1 177 ? 5.633 14.152 -12.827 1.00 92.31 177 VAL A O 1
ATOM 1363 N N . ALA A 1 178 ? 6.995 12.657 -13.786 1.00 92.19 178 ALA A N 1
ATOM 1364 C CA . ALA A 1 178 ? 5.994 12.170 -14.733 1.00 92.19 178 ALA A CA 1
ATOM 1365 C C . ALA A 1 178 ? 4.733 11.613 -14.044 1.00 92.19 178 ALA A C 1
ATOM 1367 O O . ALA A 1 178 ? 3.607 11.804 -14.518 1.00 92.19 178 ALA A O 1
ATOM 1368 N N . VAL A 1 179 ? 4.887 10.948 -12.892 1.00 90.12 179 VAL A N 1
ATOM 1369 C CA . VAL A 1 179 ? 3.730 10.504 -12.098 1.00 90.12 179 VAL A CA 1
ATOM 1370 C C . VAL A 1 179 ? 2.951 11.695 -11.542 1.00 90.12 179 VAL A C 1
ATOM 1372 O O . VAL A 1 179 ? 1.720 11.669 -11.579 1.00 90.12 179 VAL A O 1
ATOM 1375 N N . ALA A 1 180 ? 3.630 12.740 -11.060 1.00 86.75 180 ALA A N 1
ATOM 1376 C CA . ALA A 1 180 ? 2.967 13.956 -10.589 1.00 86.75 180 ALA A CA 1
ATOM 1377 C C . ALA A 1 180 ? 2.186 14.653 -11.720 1.00 86.75 180 ALA A C 1
ATOM 1379 O O . ALA A 1 180 ? 1.033 15.047 -11.536 1.00 86.75 180 ALA A O 1
ATOM 1380 N N . GLU A 1 181 ? 2.776 14.741 -12.912 1.00 86.56 181 GLU A N 1
ATOM 1381 C CA . GLU A 1 181 ? 2.174 15.389 -14.083 1.00 86.56 181 GLU A CA 1
ATOM 1382 C C . GLU A 1 181 ? 0.961 14.642 -14.640 1.00 86.56 181 GLU A C 1
ATOM 1384 O O . GLU A 1 181 ? 0.051 15.274 -15.169 1.00 86.56 181 GLU A O 1
ATOM 1389 N N . THR A 1 182 ? 0.870 13.322 -14.446 1.00 81.19 182 THR A N 1
ATOM 1390 C CA . THR A 1 182 ? -0.299 12.516 -14.860 1.00 81.19 182 THR A CA 1
ATOM 1391 C C . THR A 1 182 ? -1.619 13.027 -14.238 1.00 81.19 182 THR A C 1
ATOM 1393 O O . THR A 1 182 ? -2.715 12.724 -14.721 1.00 81.19 182 THR A O 1
ATOM 1396 N N . TYR A 1 183 ? -1.536 13.823 -13.169 1.00 70.00 183 TYR A N 1
ATOM 1397 C CA . TYR A 1 183 ? -2.677 14.267 -12.372 1.00 70.00 183 TYR A CA 1
ATOM 1398 C C . TYR A 1 183 ? -3.064 15.734 -12.529 1.00 70.00 183 TYR A C 1
ATOM 1400 O O . TYR A 1 183 ? -4.237 16.056 -12.331 1.00 70.00 183 TYR A O 1
ATOM 1408 N N . LEU A 1 184 ? -2.133 16.608 -12.920 1.00 62.19 184 LEU A N 1
ATOM 1409 C CA . LEU A 1 184 ? -2.408 18.036 -13.118 1.00 62.19 184 LEU A CA 1
ATOM 1410 C C . LEU A 1 184 ? -3.540 18.315 -14.138 1.00 62.19 184 LEU A C 1
ATOM 1412 O O . LEU A 1 184 ? -4.333 19.218 -13.878 1.00 62.19 184 LEU A O 1
ATOM 1416 N N . PRO A 1 185 ? -3.706 17.546 -15.236 1.00 52.66 185 PRO A N 1
ATOM 1417 C CA . PRO A 1 185 ? -4.759 17.810 -16.222 1.00 52.66 185 PRO A CA 1
ATOM 1418 C C . PRO A 1 185 ? -6.138 17.225 -15.873 1.00 52.66 185 PRO A C 1
ATOM 1420 O O . PRO A 1 185 ? -7.134 17.624 -16.469 1.00 52.66 185 PRO A O 1
ATOM 1423 N N . ASN A 1 186 ? -6.223 16.255 -14.952 1.00 53.06 186 ASN A N 1
ATOM 1424 C CA . ASN A 1 186 ? -7.372 15.337 -14.882 1.00 53.06 186 ASN A CA 1
ATOM 1425 C C . ASN A 1 186 ? -8.380 15.622 -13.750 1.00 53.06 186 ASN A C 1
ATOM 1427 O O . ASN A 1 186 ? -9.355 14.883 -13.619 1.00 53.06 186 ASN A O 1
ATOM 1431 N N . GLY A 1 187 ? -8.159 16.634 -12.900 1.00 54.81 187 GLY A N 1
ATOM 1432 C CA . GLY A 1 187 ? -9.075 17.008 -11.801 1.00 54.81 187 GLY A CA 1
ATOM 1433 C C . GLY A 1 187 ? -9.358 15.899 -10.768 1.00 54.81 187 GLY A C 1
ATOM 1434 O O . GLY A 1 187 ? -10.271 16.018 -9.952 1.00 54.81 187 GLY A O 1
ATOM 1435 N N . ALA A 1 188 ? -8.606 14.796 -10.809 1.00 53.94 188 ALA A N 1
ATOM 1436 C CA . ALA A 1 188 ? -8.950 13.536 -10.162 1.00 53.94 188 ALA A CA 1
ATOM 1437 C C . ALA A 1 188 ? -8.176 13.320 -8.851 1.00 53.94 188 ALA A C 1
ATOM 1439 O O . ALA A 1 188 ? -7.169 12.612 -8.838 1.00 53.94 188 ALA A O 1
ATOM 1440 N N . GLY A 1 189 ? -8.697 13.861 -7.745 1.00 60.28 189 GLY A N 1
ATOM 1441 C CA . GLY A 1 189 ? -8.246 13.559 -6.377 1.00 60.28 189 GLY A CA 1
ATOM 1442 C C . GLY A 1 189 ? -6.856 14.098 -6.010 1.00 60.28 189 GLY A C 1
ATOM 1443 O O . GLY A 1 189 ? -6.117 14.614 -6.844 1.00 60.28 189 GLY A O 1
ATOM 1444 N N . ALA A 1 190 ? -6.497 14.000 -4.728 1.00 65.12 190 ALA A N 1
ATOM 1445 C CA . ALA A 1 190 ? -5.198 14.461 -4.236 1.00 65.12 190 ALA A CA 1
ATOM 1446 C C . ALA A 1 190 ? -4.096 13.422 -4.510 1.00 65.12 190 ALA A C 1
ATOM 1448 O O . ALA A 1 190 ? -4.278 12.232 -4.232 1.00 65.12 190 ALA A O 1
ATOM 1449 N N . VAL A 1 191 ? -2.932 13.881 -4.981 1.00 70.50 191 VAL A N 1
ATOM 1450 C CA . VAL A 1 191 ? -1.709 13.069 -5.081 1.00 70.50 191 VAL A CA 1
ATOM 1451 C C . VAL A 1 191 ? -0.649 13.599 -4.145 1.00 70.50 191 VAL A C 1
ATOM 1453 O O . VAL A 1 191 ? -0.376 14.796 -4.121 1.00 70.50 191 VAL A O 1
ATOM 1456 N N . ALA A 1 192 ? -0.027 12.691 -3.404 1.00 75.69 192 ALA A N 1
ATOM 1457 C CA . ALA A 1 192 ? 1.189 12.975 -2.661 1.00 75.69 192 ALA A CA 1
ATOM 1458 C C . ALA A 1 192 ? 2.325 12.135 -3.249 1.00 75.69 192 ALA A C 1
ATOM 1460 O O . ALA A 1 192 ? 2.322 10.911 -3.112 1.00 75.69 192 ALA A O 1
ATOM 1461 N N . VAL A 1 193 ? 3.289 12.791 -3.901 1.00 75.56 193 VAL A N 1
ATOM 1462 C CA . VAL A 1 193 ? 4.549 12.152 -4.298 1.00 75.56 193 VAL A CA 1
ATOM 1463 C C . VAL A 1 193 ? 5.548 12.336 -3.162 1.00 75.56 193 VAL A C 1
ATOM 1465 O O . VAL A 1 193 ? 5.882 13.455 -2.782 1.00 75.56 193 VAL A O 1
ATOM 1468 N N . LEU A 1 194 ? 5.982 11.221 -2.585 1.00 75.50 194 LEU A N 1
ATOM 1469 C CA . LEU A 1 194 ? 6.819 11.153 -1.398 1.00 75.50 194 LEU A CA 1
ATOM 1470 C C . LEU A 1 194 ? 8.211 10.661 -1.791 1.00 75.50 194 LEU A C 1
ATOM 1472 O O . LEU A 1 194 ? 8.398 9.515 -2.212 1.00 75.50 194 LEU A O 1
ATOM 1476 N N . ALA A 1 195 ? 9.196 11.543 -1.626 1.00 65.00 195 ALA A N 1
ATOM 1477 C CA . ALA A 1 195 ? 10.592 11.223 -1.875 1.00 65.00 195 ALA A CA 1
ATOM 1478 C C . ALA A 1 195 ? 11.085 10.106 -0.940 1.00 65.00 195 ALA A C 1
ATOM 1480 O O . ALA A 1 195 ? 10.709 10.023 0.232 1.00 65.00 195 ALA A O 1
ATOM 1481 N N . SER A 1 196 ? 1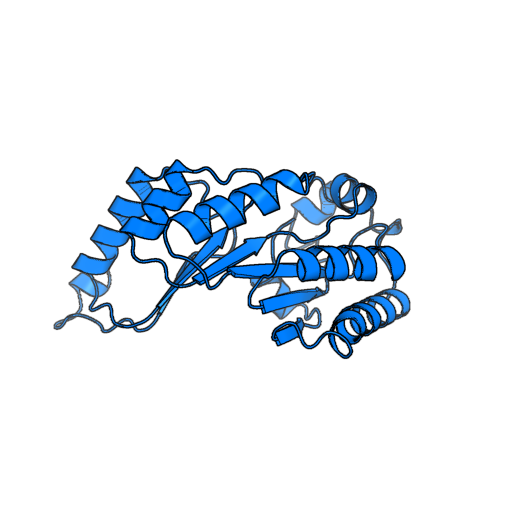1.970 9.249 -1.449 1.00 61.41 196 SER A N 1
ATOM 1482 C CA . SER A 1 196 ? 12.616 8.217 -0.639 1.00 61.41 196 SER A CA 1
ATOM 1483 C C . SER A 1 196 ? 13.681 8.839 0.270 1.00 61.41 196 SER A C 1
ATOM 1485 O O . SER A 1 196 ? 14.743 9.236 -0.212 1.00 61.41 196 SER A O 1
ATOM 1487 N N . LEU A 1 197 ? 13.439 8.881 1.578 1.00 54.66 197 LEU A N 1
ATOM 1488 C CA . LEU A 1 197 ? 14.485 9.130 2.574 1.00 54.66 197 LEU A CA 1
ATOM 1489 C C . LEU A 1 197 ? 14.831 7.811 3.287 1.00 54.66 197 LEU A C 1
ATOM 1491 O O . LEU A 1 197 ? 13.917 7.035 3.569 1.00 54.66 197 LEU A O 1
ATOM 1495 N N . PRO A 1 198 ? 16.103 7.545 3.642 1.00 49.56 198 PRO A N 1
ATOM 1496 C CA . PRO A 1 198 ? 16.502 6.302 4.315 1.00 49.56 198 PRO A CA 1
ATOM 1497 C C . PRO A 1 198 ? 15.713 6.021 5.605 1.00 49.56 198 PRO A C 1
ATOM 1499 O O . PRO A 1 198 ? 15.372 4.877 5.894 1.00 49.56 198 PRO A O 1
ATOM 1502 N N . LEU A 1 199 ? 15.353 7.072 6.352 1.00 46.16 199 LEU A N 1
ATOM 1503 C CA . LEU A 1 199 ? 14.525 6.969 7.560 1.00 46.16 199 LEU A CA 1
ATOM 1504 C C . LEU A 1 199 ? 13.051 6.635 7.256 1.00 46.16 199 LEU A C 1
ATOM 1506 O O . LEU A 1 199 ? 12.389 5.984 8.063 1.00 46.16 199 LEU A O 1
ATOM 1510 N N . ALA A 1 200 ? 12.553 7.034 6.081 1.00 55.69 200 ALA A N 1
ATOM 1511 C CA . ALA A 1 200 ? 11.192 6.763 5.617 1.00 55.69 200 ALA A CA 1
ATOM 1512 C C . ALA A 1 200 ? 11.017 5.328 5.093 1.00 55.69 200 ALA A C 1
ATOM 1514 O O . ALA A 1 200 ? 9.892 4.881 4.891 1.00 55.69 200 ALA A O 1
ATOM 1515 N N . ALA A 1 201 ? 12.100 4.556 4.939 1.00 57.62 201 ALA A N 1
ATOM 1516 C CA . ALA A 1 201 ? 12.030 3.159 4.514 1.00 57.62 201 ALA A CA 1
ATOM 1517 C C . ALA A 1 201 ? 11.204 2.274 5.467 1.00 57.62 201 ALA A C 1
ATOM 1519 O O . ALA A 1 201 ? 10.824 1.176 5.082 1.00 57.62 201 ALA A O 1
ATOM 1520 N N . LYS A 1 202 ? 10.910 2.706 6.702 1.00 57.47 202 LYS A N 1
ATOM 1521 C CA . LYS A 1 202 ? 10.042 1.972 7.645 1.00 57.47 202 LYS A CA 1
ATOM 1522 C C . LYS A 1 202 ? 8.546 2.137 7.367 1.00 57.47 202 LYS A C 1
ATOM 1524 O O . LYS A 1 202 ? 7.784 1.261 7.747 1.00 57.47 202 LYS A O 1
ATOM 1529 N N . SER A 1 203 ? 8.145 3.224 6.713 1.00 59.19 203 SER A N 1
ATOM 1530 C CA . SER A 1 203 ? 6.744 3.563 6.432 1.00 59.19 203 SER A CA 1
ATOM 1531 C C . SER A 1 203 ? 6.353 3.351 4.968 1.00 59.19 203 SER A C 1
ATOM 1533 O O . SER A 1 203 ? 5.267 3.749 4.564 1.00 59.19 203 SER A O 1
ATOM 1535 N N . GLN A 1 204 ? 7.240 2.764 4.158 1.00 67.19 204 GLN A N 1
ATOM 1536 C CA . GLN A 1 204 ? 6.945 2.433 2.766 1.00 67.19 204 GLN A CA 1
ATOM 1537 C C . GLN A 1 204 ? 6.279 1.061 2.639 1.00 67.19 204 GLN A C 1
ATOM 1539 O O . GLN A 1 204 ? 6.675 0.138 3.369 1.00 67.19 204 GLN A O 1
ATOM 1544 N N . PRO A 1 205 ? 5.378 0.897 1.650 1.00 67.06 205 PRO A N 1
ATOM 1545 C CA . PRO A 1 205 ? 4.833 -0.402 1.283 1.00 67.06 205 PRO A CA 1
ATOM 1546 C C . PRO A 1 205 ? 5.934 -1.452 1.096 1.00 67.06 205 PRO A C 1
ATOM 1548 O O . PRO A 1 205 ? 7.032 -1.164 0.606 1.00 67.06 205 PRO A O 1
ATOM 1551 N N . VAL A 1 206 ? 5.655 -2.680 1.521 1.00 69.56 206 VAL A N 1
ATOM 1552 C CA . VAL A 1 206 ? 6.584 -3.809 1.394 1.00 69.56 206 VAL A CA 1
ATOM 1553 C C . VAL A 1 206 ? 6.388 -4.479 0.028 1.00 69.56 206 VAL A C 1
ATOM 1555 O O . VAL A 1 206 ? 5.256 -4.627 -0.433 1.00 69.56 206 VAL A O 1
ATOM 1558 N N . LEU A 1 207 ? 7.499 -4.856 -0.618 1.00 66.94 207 LEU A N 1
ATOM 1559 C CA . LEU A 1 207 ? 7.504 -5.669 -1.840 1.00 66.94 207 LEU A CA 1
ATOM 1560 C C . LEU A 1 207 ? 7.233 -7.138 -1.509 1.00 66.94 207 LEU A C 1
ATOM 1562 O O . LEU A 1 207 ? 7.947 -7.654 -0.613 1.00 66.94 207 LEU A O 1
#

Secondary structure (DSSP, 8-state):
-GGGGSSSPEEEEEEEE-SS-GGGS-HHHHHHHHHHHHHHEEEEEEEEEEE-TTT--HHHHHHHHHTT--EEEEEEE---HHHHHHTT----HHHHHHHHHHHHHTT--EEEEEEEES-TT--HHHHHHHHHHHHHTT-SEEEEEE----TTT-HHHHHH--GGGS--HHHHHHHHHHHHHTTTTS--SEEEEE---GGGGGSSPP-

Foldseek 3Di:
DVLVVDPDAAADEEAEADQAASLPDDLVVLLVVLVVVVVRHRYDHAYEYEHELVPDDLSNLVSCLVSVHAAYEYEPAFPDQVLCVLQVNDDHLVSVLVNQVSNVVSPRQQYEYEYEFQTFQDALVRLLVRLVSVQVSQHQEYEYEYDDQDCVVVVSCVVRHDPVRTDDPVRRVSSLVSSVVSPPVPVRHYYDYYYDDNVCNSVHYHD

pLDDT: mean 88.77, std 11.48, range [46.16, 98.12]

Sequence (207 aa):
MVAAQAPQALPVSDVHFGGGTPTIIKPEDFLALMDLLRRSFAFRKTIAVEIEPRTFTAEMAEALGAAEVSHVSLGVQSFDPIVQKATNRVQRKAQTTAAIENLRRIGISRINFDLMYGLPHQTVQSCVQSATAAVAMRRDRLAVFGYAHVPSYRKNQRIMIDETALPDIAARAEQAVAVAETYLPNGAGAVAVLASLPLAAKSQPVL